Protein AF-0000000085036599 (afdb_homodimer)

pLDDT: mean 85.38, std 13.08, range [29.34, 96.5]

Solvent-accessible surface area (backbone atoms only — not comparable to full-atom values): 14336 Å² total; per-residue (Å²): 130,78,71,77,63,50,65,67,55,52,53,50,52,48,44,51,52,52,60,63,47,55,66,57,50,50,45,74,52,102,86,44,79,46,39,47,66,57,48,49,48,56,47,44,35,66,72,44,40,91,72,42,40,65,60,60,50,17,61,74,67,70,51,53,50,68,60,42,53,52,51,50,52,51,35,43,74,70,48,30,33,43,76,45,82,36,87,82,49,74,79,49,67,36,53,40,68,29,78,62,22,46,51,51,48,61,65,44,47,61,54,50,53,52,43,52,52,49,41,54,54,52,49,60,71,71,104,128,77,72,75,64,50,64,68,56,52,52,49,51,49,44,52,51,50,60,63,48,55,67,58,51,51,44,74,52,100,87,43,78,46,37,46,66,56,48,50,48,55,46,44,35,67,73,44,40,90,71,42,40,64,60,59,49,18,61,74,66,72,51,54,50,66,60,43,51,53,51,49,52,52,36,43,73,70,49,29,33,44,77,45,82,36,86,83,48,72,78,49,68,35,53,41,68,28,76,60,22,48,51,50,47,60,66,44,45,62,55,51,55,53,43,52,53,50,41,54,53,52,50,60,71,73,105

Structure (mmCIF, N/CA/C/O backbone):
data_AF-0000000085036599-model_v1
#
loop_
_entity.id
_entity.type
_entity.pdbx_description
1 polymer 'Transcriptional regulator'
#
loop_
_atom_site.group_PDB
_atom_site.id
_atom_site.type_symbol
_atom_site.label_atom_id
_atom_site.label_alt_id
_atom_site.label_comp_id
_atom_site.label_asym_id
_atom_site.label_entity_id
_atom_site.label_seq_id
_atom_site.pdbx_PDB_ins_code
_atom_site.Cartn_x
_atom_site.Cartn_y
_atom_site.Cartn_z
_atom_site.occupancy
_atom_site.B_iso_or_equiv
_atom_site.auth_seq_id
_atom_site.auth_comp_id
_atom_site.auth_asym_id
_atom_site.auth_atom_id
_atom_site.pdbx_PDB_model_num
ATOM 1 N N . MET A 1 1 ? 25.109 11.555 12.477 1 29.56 1 MET A N 1
ATOM 2 C CA . MET A 1 1 ? 24.266 12.703 12.195 1 29.56 1 MET A CA 1
ATOM 3 C C . MET A 1 1 ? 23 12.281 11.445 1 29.56 1 MET A C 1
ATOM 5 O O . MET A 1 1 ? 23.062 11.953 10.258 1 29.56 1 MET A O 1
ATOM 9 N N . THR A 1 2 ? 22.172 11.469 11.875 1 38.53 2 THR A N 1
ATOM 10 C CA . THR A 1 2 ? 20.984 10.844 11.305 1 38.53 2 THR A CA 1
ATOM 11 C C . THR A 1 2 ? 20.156 11.867 10.539 1 38.53 2 THR A C 1
ATOM 13 O O . THR A 1 2 ? 19.734 12.891 11.086 1 38.53 2 THR A O 1
ATOM 16 N N . GLN A 1 3 ? 20.516 12.156 9.359 1 39.62 3 GLN A N 1
ATOM 17 C CA . GLN A 1 3 ? 20.031 13.281 8.57 1 39.62 3 GLN A CA 1
ATOM 18 C C . GLN A 1 3 ? 18.547 13.531 8.836 1 39.62 3 GLN A C 1
ATOM 20 O O . GLN A 1 3 ? 17.719 12.609 8.734 1 39.62 3 GLN A O 1
ATOM 25 N N . THR A 1 4 ? 18.219 14.195 9.938 1 45.03 4 THR A N 1
ATOM 26 C CA . THR A 1 4 ? 16.875 14.719 10.219 1 45.03 4 THR A CA 1
ATOM 27 C C . THR A 1 4 ? 16.094 14.938 8.93 1 45.03 4 THR A C 1
ATOM 29 O O . THR A 1 4 ? 16.359 15.891 8.195 1 45.03 4 THR A O 1
ATOM 32 N N . ASN A 1 5 ? 16.047 13.875 8.18 1 57.25 5 ASN A N 1
ATOM 33 C CA . ASN A 1 5 ? 15.273 14.047 6.957 1 57.25 5 ASN A CA 1
ATOM 34 C C . ASN A 1 5 ? 14.07 14.969 7.172 1 57.25 5 ASN A C 1
ATOM 36 O O . ASN A 1 5 ? 13.414 14.898 8.211 1 57.25 5 ASN A O 1
ATOM 40 N N . ASP A 1 6 ? 14.125 16.125 6.477 1 83.12 6 ASP A N 1
ATOM 41 C CA . ASP A 1 6 ? 13.047 17.094 6.336 1 83.12 6 ASP A CA 1
ATOM 42 C C . ASP A 1 6 ? 11.695 16.391 6.188 1 83.12 6 ASP A C 1
ATOM 44 O O . ASP A 1 6 ? 11.531 15.547 5.316 1 83.12 6 ASP A O 1
ATOM 48 N N . LEU A 1 7 ? 10.984 16.453 7.379 1 88.75 7 LEU A N 1
ATOM 49 C CA . LEU A 1 7 ? 9.664 15.836 7.418 1 88.75 7 LEU A CA 1
ATOM 50 C C . LEU A 1 7 ? 8.93 16.031 6.094 1 88.75 7 LEU A C 1
ATOM 52 O O . LEU A 1 7 ? 8.328 15.102 5.566 1 88.75 7 LEU A O 1
ATOM 56 N N . ASN A 1 8 ? 9.18 17.156 5.535 1 87.88 8 ASN A N 1
ATOM 57 C CA . ASN A 1 8 ? 8.523 17.438 4.262 1 87.88 8 ASN A CA 1
ATOM 58 C C . ASN A 1 8 ? 9.055 16.547 3.146 1 87.88 8 ASN A C 1
ATOM 60 O O . ASN A 1 8 ? 8.281 16.031 2.344 1 87.88 8 ASN A O 1
ATOM 64 N N . GLN A 1 9 ? 10.312 16.375 3.188 1 88.38 9 GLN A N 1
ATOM 65 C CA . GLN A 1 9 ? 10.93 15.531 2.168 1 88.38 9 GLN A CA 1
ATOM 66 C C . GLN A 1 9 ? 10.547 14.07 2.354 1 88.38 9 GLN A C 1
ATOM 68 O O . GLN A 1 9 ? 10.289 13.359 1.377 1 88.38 9 GLN A O 1
ATOM 73 N N . SER A 1 10 ? 10.516 13.617 3.623 1 91.56 10 SER A N 1
ATOM 74 C CA . SER A 1 10 ? 10.156 12.227 3.914 1 91.56 10 SER A CA 1
ATOM 75 C C . SER A 1 10 ? 8.703 11.953 3.551 1 91.56 10 SER A C 1
ATOM 77 O O . SER A 1 10 ? 8.383 10.898 2.994 1 91.56 10 SER A O 1
ATOM 79 N N . LEU A 1 11 ? 7.875 12.875 3.787 1 91.62 11 LEU A N 1
ATOM 80 C CA . LEU A 1 11 ? 6.457 12.734 3.461 1 91.62 11 LEU A CA 1
ATOM 81 C C . LEU A 1 11 ? 6.246 12.719 1.951 1 91.62 11 LEU A C 1
ATOM 83 O O . LEU A 1 11 ? 5.445 11.93 1.442 1 91.62 11 LEU A O 1
ATOM 87 N N . GLU A 1 12 ? 7.012 13.516 1.254 1 89.06 12 GLU A N 1
ATOM 88 C CA . GLU A 1 12 ? 6.922 13.539 -0.203 1 89.06 12 GLU A CA 1
ATOM 89 C C . GLU A 1 12 ? 7.422 12.227 -0.808 1 89.06 12 GLU A C 1
ATOM 91 O O . GLU A 1 12 ? 6.809 11.688 -1.729 1 89.06 12 GLU A O 1
ATOM 96 N N . TRP A 1 13 ? 8.492 11.781 -0.317 1 92.12 13 TRP A N 1
ATOM 97 C CA . TRP A 1 13 ? 9.055 10.5 -0.749 1 92.12 13 TRP A CA 1
ATOM 98 C C . TRP A 1 13 ? 8.047 9.375 -0.556 1 92.12 13 TRP A C 1
ATOM 100 O O . TRP A 1 13 ? 7.832 8.562 -1.462 1 92.12 13 TRP A O 1
ATOM 110 N N . PHE A 1 14 ? 7.438 9.375 0.559 1 92.69 14 PHE A N 1
ATOM 111 C CA . PHE A 1 14 ? 6.465 8.336 0.854 1 92.69 14 PHE A CA 1
ATOM 112 C C . PHE A 1 14 ? 5.258 8.438 -0.072 1 92.69 14 PHE A C 1
ATOM 114 O O . PHE A 1 14 ? 4.746 7.43 -0.554 1 92.69 14 PHE A O 1
ATOM 121 N N . SER A 1 15 ? 4.836 9.625 -0.313 1 89.06 15 SER A N 1
ATOM 122 C CA . SER A 1 15 ? 3.719 9.836 -1.229 1 89.06 15 SER A CA 1
ATOM 123 C C . SER A 1 15 ? 4.043 9.32 -2.627 1 89.06 15 SER A C 1
ATOM 125 O O . SER A 1 15 ? 3.201 8.703 -3.275 1 89.06 15 SER A O 1
ATOM 127 N N . GLN A 1 16 ? 5.246 9.508 -3.096 1 91.56 16 GLN A N 1
ATOM 128 C CA . GLN A 1 16 ? 5.664 9.023 -4.406 1 91.56 16 GLN A CA 1
ATOM 129 C C . GLN A 1 16 ? 5.711 7.5 -4.438 1 91.56 16 GLN A C 1
ATOM 131 O O . GLN A 1 16 ? 5.297 6.883 -5.422 1 91.56 16 GLN A O 1
ATOM 136 N N . LEU A 1 17 ? 6.215 6.992 -3.355 1 93.31 17 LEU A N 1
ATOM 137 C CA . LEU A 1 17 ? 6.258 5.539 -3.244 1 93.31 17 LEU A CA 1
ATOM 138 C C . LEU A 1 17 ? 4.855 4.945 -3.338 1 93.31 17 LEU A C 1
ATOM 140 O O . LEU A 1 17 ? 4.637 3.979 -4.07 1 93.31 17 LEU A O 1
ATOM 144 N N . GLN A 1 18 ? 3.984 5.523 -2.65 1 89.69 18 GLN A N 1
ATOM 145 C CA . GLN A 1 18 ? 2.605 5.051 -2.693 1 89.69 18 GLN A CA 1
ATOM 146 C C . GLN A 1 18 ? 2.023 5.176 -4.098 1 89.69 18 GLN A C 1
ATOM 148 O O . GLN A 1 18 ? 1.322 4.277 -4.57 1 89.69 18 GLN A O 1
ATOM 153 N N . LYS A 1 19 ? 2.301 6.223 -4.762 1 89.62 19 LYS A N 1
ATOM 154 C CA . LYS A 1 19 ? 1.772 6.5 -6.094 1 89.62 19 LYS A CA 1
ATOM 155 C C . LYS A 1 19 ? 2.242 5.453 -7.102 1 89.62 19 LYS A C 1
ATOM 157 O O . LYS A 1 19 ? 1.453 4.973 -7.918 1 89.62 19 LYS A O 1
ATOM 162 N N . ILE A 1 20 ? 3.479 5.078 -7.012 1 91.94 20 ILE A N 1
ATOM 163 C CA . ILE A 1 20 ? 4.016 4.164 -8.016 1 91.94 20 ILE A CA 1
ATOM 164 C C . ILE A 1 20 ? 3.629 2.729 -7.664 1 91.94 20 ILE A C 1
ATOM 166 O O . ILE A 1 20 ? 3.65 1.845 -8.523 1 91.94 20 ILE A O 1
ATOM 170 N N . MET A 1 21 ? 3.295 2.482 -6.441 1 91.69 21 MET A N 1
ATOM 171 C CA . MET A 1 21 ? 2.934 1.132 -6.02 1 91.69 21 MET A CA 1
ATOM 172 C C . MET A 1 21 ? 1.472 0.835 -6.332 1 91.69 21 MET A C 1
ATOM 174 O O . MET A 1 21 ? 1.113 -0.308 -6.617 1 91.69 21 MET A O 1
ATOM 178 N N . ARG A 1 22 ? 0.659 1.783 -6.367 1 87.06 22 ARG A N 1
ATOM 179 C CA . ARG A 1 22 ? -0.789 1.623 -6.453 1 87.06 22 ARG A CA 1
ATOM 180 C C . ARG A 1 22 ? -1.183 0.874 -7.723 1 87.06 22 ARG A C 1
ATOM 182 O O . ARG A 1 22 ? -1.92 -0.113 -7.664 1 87.06 22 ARG A O 1
ATOM 189 N N . PRO A 1 23 ? -0.624 1.219 -8.844 1 86.25 23 PRO A N 1
ATOM 190 C CA . PRO A 1 23 ? -1.095 0.545 -10.062 1 86.25 23 PRO A CA 1
ATOM 191 C C . PRO A 1 23 ? -0.618 -0.902 -10.156 1 86.25 23 PRO A C 1
ATOM 193 O O . PRO A 1 23 ? -1.126 -1.671 -10.977 1 86.25 23 PRO A O 1
ATOM 196 N N . VAL A 1 24 ? 0.286 -1.284 -9.297 1 89.31 24 VAL A N 1
ATOM 197 C CA . VAL A 1 24 ? 0.89 -2.609 -9.391 1 89.31 24 VAL A CA 1
ATOM 198 C C . VAL A 1 24 ? -0.016 -3.639 -8.719 1 89.31 24 VAL A C 1
ATOM 200 O O . VAL A 1 24 ? 0.003 -4.82 -9.07 1 89.31 24 VAL A O 1
ATOM 203 N N . THR A 1 25 ? -0.861 -3.152 -7.875 1 88.06 25 THR A N 1
ATOM 204 C CA . THR A 1 25 ? -1.592 -4.066 -7.008 1 88.06 25 THR A CA 1
ATOM 205 C C . THR A 1 25 ? -2.838 -4.602 -7.707 1 88.06 25 THR A C 1
ATOM 207 O O . THR A 1 25 ? -3.424 -5.594 -7.273 1 88.06 25 THR A O 1
ATOM 210 N N . THR A 1 26 ? -3.232 -3.98 -8.781 1 86.62 26 THR A N 1
ATOM 211 C CA . THR A 1 26 ? -4.414 -4.418 -9.516 1 86.62 26 THR A CA 1
ATOM 212 C C . THR A 1 26 ? -4.098 -4.598 -10.992 1 86.62 26 THR A C 1
ATOM 214 O O . THR A 1 26 ? -3.541 -3.697 -11.625 1 86.62 26 THR A O 1
ATOM 217 N N . ILE A 1 27 ? -4.441 -5.762 -11.453 1 82.75 27 ILE A N 1
ATOM 218 C CA . ILE A 1 27 ? -4.242 -6.051 -12.867 1 82.75 27 ILE A CA 1
ATOM 219 C C . ILE A 1 27 ? -5.594 -6.145 -13.57 1 82.75 27 ILE A C 1
ATOM 221 O O . ILE A 1 27 ? -6.434 -6.977 -13.211 1 82.75 27 ILE A O 1
ATOM 225 N N . LYS A 1 28 ? -5.809 -5.211 -14.398 1 78.56 28 LYS A N 1
ATOM 226 C CA . LYS A 1 28 ? -7.055 -5.172 -15.164 1 78.56 28 LYS A CA 1
ATOM 227 C C . LYS A 1 28 ? -6.801 -5.426 -16.641 1 78.56 28 LYS A C 1
ATOM 229 O O . LYS A 1 28 ? -5.965 -4.762 -17.266 1 78.56 28 LYS A O 1
ATOM 234 N N . THR A 1 29 ? -7.352 -6.52 -17.062 1 72.19 29 THR A N 1
ATOM 235 C CA . THR A 1 29 ? -7.391 -6.777 -18.5 1 72.19 29 THR A CA 1
ATOM 236 C C . THR A 1 29 ? -8.812 -6.625 -19.031 1 72.19 29 THR A C 1
ATOM 238 O O . THR A 1 29 ? -9.742 -6.355 -18.266 1 72.19 29 THR A O 1
ATOM 241 N N . GLU A 1 30 ? -8.992 -6.473 -20.328 1 71.94 30 GLU A N 1
ATOM 242 C CA . GLU A 1 30 ? -10.289 -6.324 -20.984 1 71.94 30 GLU A CA 1
ATOM 243 C C . GLU A 1 30 ? -11.312 -7.301 -20.391 1 71.94 30 GLU A C 1
ATOM 245 O O . GLU A 1 30 ? -12.477 -6.957 -20.219 1 71.94 30 GLU A O 1
ATOM 250 N N . ASP A 1 31 ? -10.898 -8.414 -19.906 1 71.69 31 ASP A N 1
ATOM 251 C CA . ASP A 1 31 ? -11.844 -9.477 -19.578 1 71.69 31 ASP A CA 1
ATOM 252 C C . ASP A 1 31 ? -11.773 -9.82 -18.094 1 71.69 31 ASP A C 1
ATOM 254 O O . ASP A 1 31 ? -12.672 -10.469 -17.562 1 71.69 31 ASP A O 1
ATOM 258 N N . ILE A 1 32 ? -10.602 -9.445 -17.531 1 74 32 ILE A N 1
ATOM 259 C CA . ILE A 1 32 ? -10.406 -9.953 -16.172 1 74 32 ILE A CA 1
ATOM 260 C C . ILE A 1 32 ? -9.82 -8.852 -15.289 1 74 32 ILE A C 1
ATOM 262 O O . ILE A 1 32 ? -8.953 -8.094 -15.727 1 74 32 ILE A O 1
ATOM 266 N N . THR A 1 33 ? -10.414 -8.711 -14.133 1 83.5 33 THR A N 1
ATOM 267 C CA . THR A 1 33 ? -9.805 -7.914 -13.07 1 83.5 33 THR A CA 1
ATOM 268 C C . THR A 1 33 ? -9.352 -8.805 -11.922 1 83.5 33 THR A C 1
ATOM 270 O O . THR A 1 33 ? -10.156 -9.539 -11.344 1 83.5 33 THR A O 1
ATOM 273 N N . ILE A 1 34 ? -8 -8.883 -11.727 1 86.19 34 ILE A N 1
ATOM 274 C CA . ILE A 1 34 ? -7.457 -9.711 -10.656 1 86.19 34 ILE A CA 1
ATOM 275 C C . ILE A 1 34 ? -6.398 -8.93 -9.883 1 86.19 34 ILE A C 1
ATOM 277 O O . ILE A 1 34 ? -5.66 -8.125 -10.461 1 86.19 34 ILE A O 1
ATOM 281 N N . SER A 1 35 ? -6.289 -9.156 -8.664 1 89 35 SER A N 1
ATOM 282 C CA . SER A 1 35 ? -5.254 -8.516 -7.859 1 89 35 SER A CA 1
ATOM 283 C C . SER A 1 35 ? -3.938 -9.281 -7.938 1 89 35 SER A C 1
ATOM 285 O O . SER A 1 35 ? -3.914 -10.445 -8.328 1 89 35 SER A O 1
ATOM 287 N N . LEU A 1 36 ? -2.91 -8.648 -7.582 1 90.69 36 LEU A N 1
ATOM 288 C CA . LEU A 1 36 ? -1.6 -9.289 -7.574 1 90.69 36 LEU A CA 1
ATOM 289 C C . LEU A 1 36 ? -1.572 -10.461 -6.598 1 90.69 36 LEU A C 1
ATOM 291 O O . LEU A 1 36 ? -0.91 -11.469 -6.848 1 90.69 36 LEU A O 1
ATOM 295 N N . GLU A 1 37 ? -2.365 -10.328 -5.578 1 88.06 37 GLU A N 1
ATOM 296 C CA . GLU A 1 37 ? -2.463 -11.414 -4.605 1 88.06 37 GLU A CA 1
ATOM 297 C C . GLU A 1 37 ? -3.137 -12.641 -5.215 1 88.06 37 GLU A C 1
ATOM 299 O O . GLU A 1 37 ? -2.709 -13.773 -4.977 1 88.06 37 GLU A O 1
ATOM 304 N N . GLN A 1 38 ? -4.145 -12.344 -5.887 1 89.38 38 GLN A N 1
ATOM 305 C CA . GLN A 1 38 ? -4.824 -13.43 -6.574 1 89.38 38 GLN A CA 1
ATOM 306 C C . GLN A 1 38 ? -3.912 -14.078 -7.613 1 89.38 38 GLN A C 1
ATOM 308 O O . GLN A 1 38 ? -3.863 -15.305 -7.73 1 89.38 38 GLN A O 1
ATOM 313 N N . PHE A 1 39 ? -3.26 -13.281 -8.328 1 93.06 39 PHE A N 1
ATOM 314 C CA . PHE A 1 39 ? -2.301 -13.805 -9.297 1 93.06 39 PHE A CA 1
ATOM 315 C C . PHE A 1 39 ? -1.238 -14.648 -8.602 1 93.06 39 PHE A C 1
ATOM 317 O O . PHE A 1 39 ? -0.893 -15.734 -9.078 1 93.06 39 PHE A O 1
ATOM 324 N N . ASN A 1 40 ? -0.705 -14.141 -7.578 1 93.38 40 ASN A N 1
ATOM 325 C CA . ASN A 1 40 ? 0.317 -14.875 -6.836 1 93.38 40 ASN A CA 1
ATOM 326 C C . ASN A 1 40 ? -0.18 -16.25 -6.402 1 93.38 40 ASN A C 1
ATOM 328 O O . ASN A 1 40 ? 0.579 -17.219 -6.414 1 93.38 40 ASN A O 1
ATOM 332 N N . LEU A 1 41 ? -1.362 -16.25 -6.047 1 92.81 41 LEU A N 1
ATOM 333 C CA . LEU A 1 41 ? -1.947 -17.531 -5.652 1 92.81 41 LEU A CA 1
ATOM 334 C C . LEU A 1 41 ? -2.018 -18.484 -6.84 1 92.81 41 LEU A C 1
ATOM 336 O O . LEU A 1 41 ? -1.646 -19.656 -6.727 1 92.81 41 LEU A O 1
ATOM 340 N N . LEU A 1 42 ? -2.494 -18.031 -7.961 1 94 42 LEU A N 1
ATOM 341 C CA . LEU A 1 42 ? -2.512 -18.844 -9.172 1 94 42 LEU A CA 1
ATOM 342 C C . LEU A 1 42 ? -1.108 -19.328 -9.523 1 94 42 LEU A C 1
ATOM 344 O O . LEU A 1 42 ? -0.923 -20.484 -9.898 1 94 42 LEU A O 1
ATOM 348 N N . HIS A 1 43 ? -0.235 -18.469 -9.367 1 94.31 43 HIS A N 1
ATOM 349 C CA . HIS A 1 43 ? 1.159 -18.781 -9.656 1 94.31 43 HIS A CA 1
ATOM 350 C C . HIS A 1 43 ? 1.685 -19.859 -8.711 1 94.31 43 HIS A C 1
ATOM 352 O O . HIS A 1 43 ? 2.342 -20.812 -9.148 1 94.31 43 HIS A O 1
ATOM 358 N N . ALA A 1 44 ? 1.425 -19.672 -7.48 1 92.75 44 ALA A N 1
ATOM 359 C CA . ALA A 1 44 ? 1.889 -20.625 -6.477 1 92.75 44 ALA A CA 1
ATOM 360 C C . ALA A 1 44 ? 1.313 -22.016 -6.73 1 92.75 44 ALA A C 1
ATOM 362 O O . ALA A 1 44 ? 2.023 -23.016 -6.621 1 92.75 44 ALA A O 1
ATOM 363 N N . ILE A 1 45 ? 0.052 -22.031 -7.066 1 92.19 45 ILE A N 1
ATOM 364 C CA . ILE A 1 45 ? -0.602 -23.297 -7.359 1 92.19 45 ILE A CA 1
ATOM 365 C C . ILE A 1 45 ? 0.065 -23.953 -8.57 1 92.19 45 ILE A C 1
ATOM 367 O O . ILE A 1 45 ? 0.313 -25.172 -8.57 1 92.19 45 ILE A O 1
ATOM 371 N N . THR A 1 46 ? 0.38 -23.188 -9.547 1 89.44 46 THR A N 1
ATOM 372 C CA . THR A 1 46 ? 0.988 -23.672 -10.781 1 89.44 46 THR A CA 1
ATOM 373 C C . THR A 1 46 ? 2.424 -24.125 -10.539 1 89.44 46 THR A C 1
ATOM 375 O O . THR A 1 46 ? 2.836 -25.172 -11.023 1 89.44 46 THR A O 1
ATOM 378 N N . ASP A 1 47 ? 3.121 -23.375 -9.773 1 85.69 47 ASP A N 1
ATOM 379 C CA . ASP A 1 47 ? 4.551 -23.578 -9.586 1 85.69 47 ASP A CA 1
ATOM 380 C C . ASP A 1 47 ? 4.816 -24.719 -8.594 1 85.69 47 ASP A C 1
ATOM 382 O O . ASP A 1 47 ? 5.727 -25.516 -8.797 1 85.69 47 ASP A O 1
ATOM 386 N N . GLN A 1 48 ? 4.102 -24.781 -7.527 1 80.19 48 GLN A N 1
ATOM 387 C CA . GLN A 1 48 ? 4.391 -25.734 -6.453 1 80.19 48 GLN A CA 1
ATOM 388 C C . GLN A 1 48 ? 3.648 -27.047 -6.668 1 80.19 48 GLN A C 1
ATOM 390 O O . GLN A 1 48 ? 4.016 -28.062 -6.086 1 80.19 48 GLN A O 1
ATOM 395 N N . LYS A 1 49 ? 2.617 -27.031 -7.543 1 76.88 49 LYS A N 1
ATOM 396 C CA . LYS A 1 49 ? 1.854 -28.219 -7.918 1 76.88 49 LYS A CA 1
ATOM 397 C C . LYS A 1 49 ? 1.46 -29.031 -6.688 1 76.88 49 LYS A C 1
ATOM 399 O O . LYS A 1 49 ? 0.822 -28.5 -5.77 1 76.88 49 LYS A O 1
ATOM 404 N N . ASP A 1 50 ? 2.018 -30.188 -6.477 1 75 50 ASP A N 1
ATOM 405 C CA . ASP A 1 50 ? 1.594 -31.125 -5.434 1 75 50 ASP A CA 1
ATOM 406 C C . ASP A 1 50 ? 2.104 -30.688 -4.062 1 75 50 ASP A C 1
ATOM 408 O O . ASP A 1 50 ? 1.61 -31.141 -3.033 1 75 50 ASP A O 1
ATOM 412 N N . ASP A 1 51 ? 2.93 -29.734 -4.023 1 82.75 51 ASP A N 1
ATOM 413 C CA . ASP A 1 51 ? 3.527 -29.297 -2.76 1 82.75 51 ASP A CA 1
ATOM 414 C C . ASP A 1 51 ? 2.824 -28.062 -2.211 1 82.75 51 ASP A C 1
ATOM 416 O O . ASP A 1 51 ? 3.096 -27.641 -1.085 1 82.75 51 ASP A O 1
ATOM 420 N N . PHE A 1 52 ? 1.815 -27.656 -3.008 1 88.19 52 PHE A N 1
ATOM 421 C CA . PHE A 1 52 ? 1.132 -26.438 -2.566 1 88.19 52 PHE A CA 1
ATOM 422 C C . PHE A 1 52 ? 0.143 -26.75 -1.45 1 88.19 52 PHE A C 1
ATOM 424 O O . PHE A 1 52 ? -0.682 -27.656 -1.58 1 88.19 52 PHE A O 1
ATOM 431 N N . THR A 1 53 ? 0.242 -25.969 -0.336 1 87.56 53 THR A N 1
ATOM 432 C CA . THR A 1 53 ? -0.805 -25.922 0.679 1 87.56 53 THR A CA 1
ATOM 433 C C . THR A 1 53 ? -1.108 -24.469 1.068 1 87.56 53 THR A C 1
ATOM 435 O O . THR A 1 53 ? -0.206 -23.625 1.111 1 87.56 53 THR A O 1
ATOM 438 N N . PRO A 1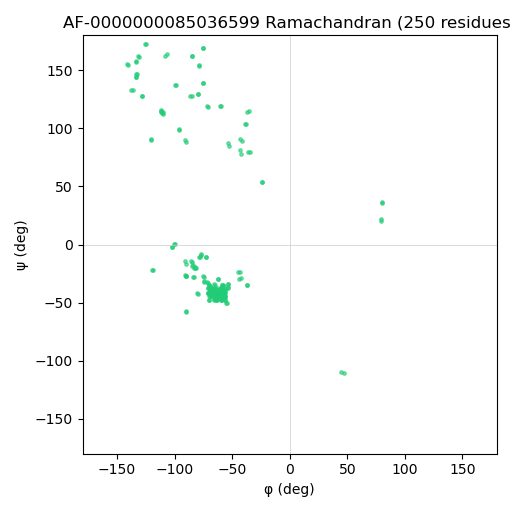 54 ? -2.387 -24.266 1.33 1 89.62 54 PRO A N 1
ATOM 439 C CA . PRO A 1 54 ? -2.744 -22.906 1.76 1 89.62 54 PRO A CA 1
ATOM 440 C C . PRO A 1 54 ? -1.915 -22.438 2.949 1 89.62 54 PRO A C 1
ATOM 442 O O . PRO A 1 54 ? -1.509 -21.266 2.992 1 89.62 54 PRO A O 1
ATOM 445 N N . THR A 1 55 ? -1.586 -23.328 3.795 1 89.5 55 THR A N 1
ATOM 446 C CA . THR A 1 55 ? -0.833 -22.984 4.996 1 89.5 55 THR A CA 1
ATOM 447 C C . THR A 1 55 ? 0.599 -22.594 4.641 1 89.5 55 THR A C 1
ATOM 449 O O . THR A 1 55 ? 1.104 -21.562 5.113 1 89.5 55 THR A O 1
ATOM 452 N N . LYS A 1 56 ? 1.251 -23.328 3.857 1 88.44 56 LYS A N 1
ATOM 453 C CA . LYS A 1 56 ? 2.615 -23.047 3.43 1 88.44 56 LYS A CA 1
ATOM 454 C C . LYS A 1 56 ? 2.684 -21.734 2.66 1 88.44 56 LYS A C 1
ATOM 456 O O . LYS A 1 56 ? 3.576 -20.906 2.893 1 88.44 56 LYS A O 1
ATOM 461 N N . PHE A 1 57 ? 1.703 -21.547 1.869 1 89.25 57 PHE A N 1
ATOM 462 C CA . PHE A 1 57 ? 1.676 -20.328 1.056 1 89.25 57 PHE A CA 1
ATOM 463 C C . PHE A 1 57 ? 1.446 -19.094 1.925 1 89.25 57 PHE A C 1
ATOM 465 O O . PHE A 1 57 ? 2.129 -18.078 1.767 1 89.25 57 PHE A O 1
ATOM 472 N N . ALA A 1 58 ? 0.54 -19.172 2.828 1 89.69 58 ALA A N 1
ATOM 473 C CA . ALA A 1 58 ? 0.27 -18.062 3.752 1 89.69 58 ALA A CA 1
ATOM 474 C C . ALA A 1 58 ? 1.53 -17.672 4.516 1 89.69 58 ALA A C 1
ATOM 476 O O . ALA A 1 58 ? 1.827 -16.484 4.66 1 89.69 58 ALA A O 1
ATOM 477 N N . GLY A 1 59 ? 2.256 -18.641 4.984 1 86.62 59 GLY A N 1
ATOM 478 C CA . GLY A 1 59 ? 3.51 -18.406 5.68 1 86.62 59 GLY A CA 1
ATOM 479 C C . GLY A 1 59 ? 4.551 -17.719 4.809 1 86.62 59 GLY A C 1
ATOM 480 O O . GLY A 1 59 ? 5.262 -16.828 5.27 1 86.62 59 GLY A O 1
ATOM 481 N N . GLN A 1 60 ? 4.598 -18.109 3.564 1 82.81 60 GLN A N 1
ATOM 482 C CA . GLN A 1 60 ? 5.57 -17.562 2.619 1 82.81 60 GLN A CA 1
ATOM 483 C C . GLN A 1 60 ? 5.324 -16.078 2.371 1 82.81 60 GLN A C 1
ATOM 485 O O . GLN A 1 60 ? 6.27 -15.305 2.23 1 82.81 60 GLN A O 1
ATOM 490 N N . ILE A 1 61 ? 4.035 -15.68 2.318 1 83.31 61 ILE A N 1
ATOM 491 C CA . ILE A 1 61 ? 3.766 -14.289 1.96 1 83.31 61 ILE A CA 1
ATOM 492 C C . ILE A 1 61 ? 3.418 -13.492 3.213 1 83.31 61 ILE A C 1
ATOM 494 O O . ILE A 1 61 ? 3.107 -12.297 3.131 1 83.31 61 ILE A O 1
ATOM 498 N N . GLY A 1 62 ? 3.365 -14.109 4.383 1 83.06 62 GLY A N 1
ATOM 499 C CA . GLY A 1 62 ? 3.234 -13.414 5.652 1 83.06 62 GLY A CA 1
ATOM 500 C C . GLY A 1 62 ? 1.808 -13 5.961 1 83.06 62 GLY A C 1
ATOM 501 O O . GLY A 1 62 ? 1.567 -11.883 6.43 1 83.06 62 GLY A O 1
ATOM 502 N N . VAL A 1 63 ? 0.795 -13.789 5.602 1 85.38 63 VAL A N 1
ATOM 503 C CA . VAL A 1 63 ? -0.601 -13.508 5.918 1 85.38 63 VAL A CA 1
ATOM 504 C C . VAL A 1 63 ? -1.217 -14.703 6.648 1 85.38 63 VAL A C 1
ATOM 506 O O . VAL A 1 63 ? -0.564 -15.734 6.832 1 85.38 63 VAL A O 1
ATOM 509 N N . SER A 1 64 ? -2.369 -14.5 7.09 1 90.19 64 SER A N 1
ATOM 510 C CA . SER A 1 64 ? -3.049 -15.555 7.836 1 90.19 64 SER A CA 1
ATOM 511 C C . SER A 1 64 ? -3.635 -16.609 6.898 1 90.19 64 SER A C 1
ATOM 513 O O . SER A 1 64 ? -3.959 -16.297 5.746 1 90.19 64 SER A O 1
ATOM 515 N N . LYS A 1 65 ? -3.797 -17.797 7.398 1 91.25 65 LYS A N 1
ATOM 516 C CA . LYS A 1 65 ? -4.422 -18.891 6.652 1 91.25 65 LYS A CA 1
ATOM 517 C C . LYS A 1 65 ? -5.848 -18.516 6.242 1 91.25 65 LYS A C 1
ATOM 519 O O . LYS A 1 65 ? -6.301 -18.875 5.152 1 91.25 65 LYS A O 1
ATOM 524 N N . SER A 1 66 ? -6.5 -17.828 7.117 1 93.56 66 SER A N 1
ATOM 525 C CA . SER A 1 66 ? -7.879 -17.422 6.852 1 93.56 66 SER A CA 1
ATOM 526 C C . SER A 1 66 ? -7.977 -16.547 5.617 1 93.56 66 SER A C 1
ATOM 528 O O . SER A 1 66 ? -8.898 -16.688 4.809 1 93.56 66 SER A O 1
ATOM 530 N N . MET A 1 67 ? -7.031 -15.656 5.449 1 90.06 67 MET A N 1
ATOM 531 C CA . MET A 1 67 ? -7.012 -14.766 4.297 1 90.06 67 MET A CA 1
ATOM 532 C C . MET A 1 67 ? -6.84 -15.555 3 1 90.06 67 MET A C 1
ATOM 534 O O . MET A 1 67 ? -7.52 -15.281 2.008 1 90.06 67 MET A O 1
ATOM 538 N N . ILE A 1 68 ? -5.988 -16.531 3.082 1 92.31 68 ILE A N 1
ATOM 539 C CA . ILE A 1 68 ? -5.715 -17.328 1.895 1 92.31 68 ILE A CA 1
ATOM 540 C C . ILE A 1 68 ? -6.922 -18.203 1.576 1 92.31 68 ILE A C 1
ATOM 542 O O . ILE A 1 68 ? -7.293 -18.359 0.411 1 92.31 68 ILE A O 1
ATOM 546 N N . SER A 1 69 ? -7.488 -18.766 2.621 1 92.56 69 SER A N 1
ATOM 547 C CA . SER A 1 69 ? -8.68 -19.578 2.42 1 92.56 69 SER A CA 1
ATOM 548 C C . SER A 1 69 ? -9.789 -18.797 1.732 1 92.56 69 SER A C 1
ATOM 550 O O . SER A 1 69 ? -10.453 -19.312 0.834 1 92.56 69 SER A O 1
ATOM 552 N N . GLY A 1 70 ? -9.93 -17.562 2.174 1 93.12 70 GLY A N 1
ATOM 553 C CA . GLY A 1 70 ? -10.898 -16.703 1.525 1 93.12 70 GLY A CA 1
ATOM 554 C C . GLY A 1 70 ? -10.586 -16.438 0.064 1 93.12 70 GLY A C 1
ATOM 555 O O . GLY A 1 70 ? -11.484 -16.438 -0.779 1 93.12 70 GLY A O 1
ATOM 556 N N . GLN A 1 71 ? -9.391 -16.25 -0.227 1 91.62 71 GLN A N 1
ATOM 557 C CA . GLN A 1 71 ? -8.969 -16.016 -1.603 1 91.62 71 GLN A CA 1
ATOM 558 C C . GLN A 1 71 ? -9.172 -17.266 -2.465 1 91.62 71 GLN A C 1
ATOM 560 O O . GLN A 1 71 ? -9.602 -17.156 -3.617 1 91.62 71 GLN A O 1
ATOM 565 N N . ILE A 1 72 ? -8.875 -18.359 -1.896 1 93.12 72 ILE A N 1
ATOM 566 C CA . ILE A 1 72 ? -9.062 -19.625 -2.596 1 93.12 72 ILE A CA 1
ATOM 567 C C . ILE A 1 72 ? -10.547 -19.828 -2.902 1 93.12 72 ILE A C 1
ATOM 569 O O . ILE A 1 72 ? -10.914 -20.188 -4.023 1 93.12 72 ILE A O 1
ATOM 573 N N . SER A 1 73 ? -11.359 -19.578 -1.945 1 93.94 73 SER A N 1
ATOM 574 C CA . SER A 1 73 ? -12.797 -19.719 -2.131 1 93.94 73 SER A CA 1
ATOM 575 C C . SER A 1 73 ? -13.289 -18.828 -3.271 1 93.94 73 SER A C 1
ATOM 577 O O . SER A 1 73 ? -14.125 -19.25 -4.074 1 93.94 73 SER A O 1
ATOM 579 N N . ARG A 1 74 ? -12.789 -17.672 -3.387 1 93.12 74 ARG A N 1
ATOM 580 C CA . ARG A 1 74 ? -13.18 -16.75 -4.441 1 93.12 74 ARG A CA 1
ATOM 581 C C . ARG A 1 74 ? -12.742 -17.25 -5.812 1 93.12 74 ARG A C 1
ATOM 583 O O . ARG A 1 74 ? -13.492 -17.141 -6.785 1 93.12 74 ARG A O 1
ATOM 590 N N . LEU A 1 75 ? -11.586 -17.812 -5.855 1 93.88 75 LEU A N 1
ATOM 591 C CA . LEU A 1 75 ? -11.062 -18.312 -7.117 1 93.88 75 LEU A CA 1
ATOM 592 C C . LEU A 1 75 ? -11.812 -19.578 -7.551 1 93.88 75 LEU A C 1
ATOM 594 O O . LEU A 1 75 ? -12.016 -19.797 -8.75 1 93.88 75 LEU A O 1
ATOM 598 N N . LEU A 1 76 ? -12.258 -20.359 -6.578 1 93.94 76 LEU A N 1
ATOM 599 C CA . LEU A 1 76 ? -13.078 -21.531 -6.863 1 93.94 76 LEU A CA 1
ATOM 600 C C . LEU A 1 76 ? -14.43 -21.125 -7.438 1 93.94 76 LEU A C 1
ATOM 602 O O . LEU A 1 76 ? -14.875 -21.672 -8.453 1 93.94 76 LEU A O 1
ATOM 606 N N . ARG A 1 77 ? -14.977 -20.156 -6.828 1 93.75 77 ARG A N 1
ATOM 607 C CA . AR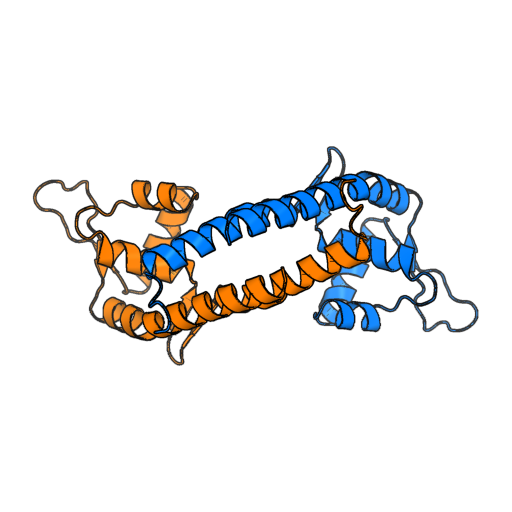G A 1 77 ? -16.281 -19.656 -7.27 1 93.75 77 ARG A CA 1
ATOM 608 C C . ARG A 1 77 ? -16.188 -19.047 -8.664 1 93.75 77 ARG A C 1
ATOM 610 O O . ARG A 1 77 ? -17.109 -19.172 -9.461 1 93.75 77 ARG A O 1
ATOM 617 N N . ALA A 1 78 ? -15.047 -18.422 -8.93 1 92 78 ALA A N 1
ATOM 618 C CA . ALA A 1 78 ? -14.836 -17.781 -10.219 1 92 78 ALA A CA 1
ATOM 619 C C . ALA A 1 78 ? -14.5 -18.797 -11.297 1 92 78 ALA A C 1
ATOM 621 O O . ALA A 1 78 ? -14.414 -18.469 -12.484 1 92 78 ALA A O 1
ATOM 622 N N . GLY A 1 79 ? -14.219 -20.094 -10.914 1 93.56 79 GLY A N 1
ATOM 623 C CA . GLY A 1 79 ? -13.938 -21.172 -11.852 1 93.56 79 GLY A CA 1
ATOM 624 C C . GLY A 1 79 ? -12.516 -21.141 -12.383 1 93.56 79 GLY A C 1
ATOM 625 O O . GLY A 1 79 ? -12.234 -21.688 -13.445 1 93.56 79 GLY A O 1
ATOM 626 N N . LEU A 1 80 ? -11.633 -20.484 -11.688 1 94.56 80 LEU A N 1
ATOM 627 C CA . LEU A 1 80 ? -10.25 -20.359 -12.141 1 94.56 80 LEU A CA 1
ATOM 628 C C . LEU A 1 80 ? -9.398 -21.516 -11.609 1 94.56 80 LEU A C 1
ATOM 630 O O . LEU A 1 80 ? -8.344 -21.828 -12.172 1 94.56 80 LEU A O 1
ATOM 634 N N . ILE A 1 81 ? -9.844 -22.047 -10.469 1 95.06 81 ILE A N 1
ATOM 635 C CA . ILE A 1 81 ? -9.172 -23.203 -9.914 1 95.06 81 ILE A CA 1
ATOM 636 C C . ILE A 1 81 ? -10.203 -24.266 -9.547 1 95.06 81 ILE A C 1
ATOM 638 O O . ILE A 1 81 ? -11.398 -23.984 -9.484 1 95.06 81 ILE A O 1
ATOM 642 N N . GLU A 1 82 ? -9.727 -25.5 -9.375 1 94 82 GLU A N 1
ATOM 643 C CA . GLU A 1 82 ? -10.555 -26.625 -8.938 1 94 82 GLU A CA 1
ATOM 644 C C . GLU A 1 82 ? -9.797 -27.531 -7.969 1 94 82 GLU A C 1
ATOM 646 O O . GLU A 1 82 ? -8.562 -27.5 -7.926 1 94 82 GLU A O 1
ATOM 651 N N . SER A 1 83 ? -10.555 -28.219 -7.16 1 88.69 83 SER A N 1
ATOM 652 C CA . SER A 1 83 ? -9.969 -29.172 -6.23 1 88.69 83 SER A CA 1
ATOM 653 C C . SER A 1 83 ? -9.781 -30.531 -6.891 1 88.69 83 SER A C 1
ATOM 655 O O . SER A 1 83 ? -10.641 -31 -7.637 1 88.69 83 SER A O 1
ATOM 657 N N . ILE A 1 84 ? -8.492 -31.016 -6.75 1 80.38 84 ILE A N 1
ATOM 658 C CA . ILE A 1 84 ? -8.219 -32.344 -7.289 1 80.38 84 ILE A CA 1
ATOM 659 C C . ILE A 1 84 ? -8.328 -33.375 -6.18 1 80.38 84 ILE A C 1
ATOM 661 O O . ILE A 1 84 ? -7.848 -33.188 -5.066 1 80.38 84 ILE A O 1
ATOM 665 N N . ALA A 1 85 ? -9.414 -34.094 -6.043 1 68.31 85 ALA A N 1
ATOM 666 C CA . ALA A 1 85 ? -9.633 -35.156 -5.062 1 68.31 85 ALA A CA 1
ATOM 667 C C . ALA A 1 85 ? -8.406 -36.062 -4.941 1 68.31 85 ALA A C 1
ATOM 669 O O . ALA A 1 85 ? -7.809 -36.438 -5.949 1 68.31 85 ALA A O 1
ATOM 670 N N . SER A 1 86 ? -7.539 -35.719 -4.047 1 61.78 86 SER A N 1
ATOM 671 C CA . SER A 1 86 ? -6.434 -36.656 -3.92 1 61.78 86 SER A CA 1
ATOM 672 C C . SER A 1 86 ? -6.934 -38.062 -3.518 1 61.78 86 SER A C 1
ATOM 674 O O . SER A 1 86 ? -7.816 -38.156 -2.666 1 61.78 86 SER A O 1
ATOM 676 N N . THR A 1 87 ? -6.707 -39 -4.285 1 56.88 87 THR A N 1
ATOM 677 C CA . THR A 1 87 ? -7.016 -40.406 -3.957 1 56.88 87 THR A CA 1
ATOM 678 C C . THR A 1 87 ? -6.289 -40.812 -2.684 1 56.88 87 THR A C 1
ATOM 680 O O . THR A 1 87 ? -6.746 -41.719 -1.974 1 56.88 87 THR A O 1
ATOM 683 N N . ILE A 1 88 ? -5.184 -40.344 -2.473 1 55.88 88 ILE A N 1
ATOM 684 C CA . ILE A 1 88 ? -4.359 -40.906 -1.419 1 55.88 88 ILE A CA 1
ATOM 685 C C . ILE A 1 88 ? -4.633 -40.188 -0.096 1 55.88 88 ILE A C 1
ATOM 687 O O . ILE A 1 88 ? -4.793 -40.844 0.942 1 55.88 88 ILE A O 1
ATOM 691 N N . ASP A 1 89 ? -4.434 -38.844 -0.077 1 56.88 89 ASP A N 1
ATOM 692 C CA . ASP A 1 89 ? -4.711 -38.125 1.149 1 56.88 89 ASP A CA 1
ATOM 693 C C . ASP A 1 89 ? -5.789 -37.062 0.922 1 56.88 89 ASP A C 1
ATOM 695 O O . ASP A 1 89 ? -5.527 -36 0.319 1 56.88 89 ASP A O 1
ATOM 699 N N . ARG A 1 90 ? -7.035 -37.594 1.177 1 55.06 90 ARG A N 1
ATOM 700 C CA . ARG A 1 90 ? -8.266 -36.844 0.994 1 55.06 90 ARG A CA 1
ATOM 701 C C . ARG A 1 90 ? -8.125 -35.438 1.567 1 55.06 90 ARG A C 1
ATOM 703 O O . ARG A 1 90 ? -8.93 -34.531 1.266 1 55.06 90 ARG A O 1
ATOM 710 N N . ARG A 1 91 ? -7.16 -35.406 2.506 1 53.22 91 ARG A N 1
ATOM 711 C CA . ARG A 1 91 ? -7.086 -34.188 3.289 1 53.22 91 ARG A CA 1
ATOM 712 C C . ARG A 1 91 ? -6.262 -33.125 2.568 1 53.22 91 ARG A C 1
ATOM 714 O O . ARG A 1 91 ? -6.242 -31.953 2.977 1 53.22 91 ARG A O 1
ATOM 721 N N . GLN A 1 92 ? -5.508 -33.5 1.664 1 56.94 92 GLN A N 1
ATOM 722 C CA . GLN A 1 92 ? -4.699 -32.5 1.018 1 56.94 92 GLN A CA 1
ATOM 723 C C . GLN A 1 92 ? -5.426 -31.891 -0.186 1 56.94 92 GLN A C 1
ATOM 725 O O . GLN A 1 92 ? -5.777 -32.625 -1.122 1 56.94 92 GLN A O 1
ATOM 730 N N . HIS A 1 93 ? -6.164 -30.906 0.058 1 60.81 93 HIS A N 1
ATOM 731 C CA . HIS A 1 93 ? -6.809 -30.219 -1.057 1 60.81 93 HIS A CA 1
ATOM 732 C C . HIS A 1 93 ? -5.785 -29.797 -2.109 1 60.81 93 HIS A C 1
ATOM 734 O O . HIS A 1 93 ? -5.051 -28.828 -1.913 1 60.81 93 HIS A O 1
ATOM 740 N N . ASN A 1 94 ? -5.547 -30.75 -3 1 81.38 94 ASN A N 1
ATOM 741 C CA . ASN A 1 94 ? -4.727 -30.375 -4.145 1 81.38 94 ASN A CA 1
ATOM 742 C C . ASN A 1 94 ? -5.488 -29.469 -5.105 1 81.38 94 ASN A C 1
ATOM 744 O O . ASN A 1 94 ? -6.652 -29.734 -5.422 1 81.38 94 ASN A O 1
ATOM 748 N N . LEU A 1 95 ? -5 -28.281 -5.312 1 91.19 95 LEU A N 1
ATOM 749 C CA . LEU A 1 95 ? -5.602 -27.281 -6.203 1 91.19 95 LEU A CA 1
ATOM 750 C C . LEU A 1 95 ? -4.887 -27.266 -7.551 1 91.19 95 LEU A C 1
ATOM 752 O O . LEU A 1 95 ? -3.67 -27.453 -7.617 1 91.19 95 LEU A O 1
ATOM 756 N N . LYS A 1 96 ? -5.715 -27.188 -8.578 1 92.75 96 LYS A N 1
ATOM 757 C CA . LYS A 1 96 ? -5.145 -26.969 -9.906 1 92.75 96 LYS A CA 1
ATOM 758 C C . LYS A 1 96 ? -5.902 -25.875 -10.656 1 92.75 96 LYS A C 1
ATOM 760 O O . LYS A 1 96 ? -7.062 -25.609 -10.352 1 92.75 96 LYS A O 1
ATOM 765 N N . LEU A 1 97 ? -5.211 -25.297 -11.625 1 95.06 97 LEU A N 1
ATOM 766 C CA . LEU A 1 97 ? -5.891 -24.328 -12.477 1 95.06 97 LEU A CA 1
ATOM 767 C C . LEU A 1 97 ? -6.816 -25.031 -13.469 1 95.06 97 LEU A C 1
ATOM 769 O O . LEU A 1 97 ? -6.461 -26.062 -14.031 1 95.06 97 LEU A O 1
ATOM 773 N N . THR A 1 98 ? -7.98 -24.438 -13.648 1 95.44 98 THR A N 1
ATOM 774 C CA . THR A 1 98 ? -8.82 -24.844 -14.766 1 95.44 98 THR A CA 1
ATOM 775 C C . THR A 1 98 ? -8.273 -24.297 -16.078 1 95.44 98 THR A C 1
ATOM 777 O O . THR A 1 98 ? -7.352 -23.484 -16.078 1 95.44 98 THR A O 1
ATOM 780 N N . PRO A 1 99 ? -8.836 -24.797 -17.203 1 95.69 99 PRO A N 1
ATOM 781 C CA . PRO A 1 99 ? -8.438 -24.188 -18.484 1 95.69 99 PRO A CA 1
ATOM 782 C C . PRO A 1 99 ? -8.617 -22.672 -18.5 1 95.69 99 PRO A C 1
ATOM 784 O O . PRO A 1 99 ? -7.766 -21.953 -19.031 1 95.69 99 PRO A O 1
ATOM 787 N N . ASP A 1 100 ? -9.688 -22.188 -17.859 1 92.94 100 ASP A N 1
ATOM 788 C CA . ASP A 1 100 ? -9.906 -20.75 -17.75 1 92.94 100 ASP A CA 1
ATOM 789 C C . ASP A 1 100 ? -8.859 -20.109 -16.844 1 92.94 100 ASP A C 1
ATOM 791 O O . ASP A 1 100 ? -8.391 -19 -17.125 1 92.94 100 ASP A O 1
ATOM 795 N N . GLY A 1 101 ? -8.523 -20.781 -15.797 1 93.81 101 GLY A N 1
ATOM 796 C CA . GLY A 1 101 ? -7.484 -20.297 -14.898 1 93.81 101 GLY A CA 1
ATOM 797 C C . GLY A 1 101 ? -6.133 -20.172 -15.578 1 93.81 101 GLY A C 1
ATOM 798 O O . GLY A 1 101 ? -5.418 -19.188 -15.359 1 93.81 101 GLY A O 1
ATOM 799 N N . VAL A 1 102 ? -5.844 -21.172 -16.406 1 93.12 102 VAL A N 1
ATOM 800 C CA . VAL A 1 102 ? -4.582 -21.156 -17.141 1 93.12 102 VAL A CA 1
ATOM 801 C C . VAL A 1 102 ? -4.57 -19.984 -18.125 1 93.12 102 VAL A C 1
ATOM 803 O O . VAL A 1 102 ? -3.557 -19.297 -18.281 1 93.12 102 VAL A O 1
ATOM 806 N N . LYS A 1 103 ? -5.664 -19.797 -18.75 1 91.19 103 LYS A N 1
ATOM 807 C CA . LYS A 1 103 ? -5.789 -18.688 -19.688 1 91.19 103 LYS A CA 1
ATOM 808 C C . LYS A 1 103 ? -5.559 -17.344 -18.984 1 91.19 103 LYS A C 1
ATOM 810 O O . LYS A 1 103 ? -4.773 -16.531 -19.469 1 91.19 103 LYS A O 1
ATOM 815 N N . VAL A 1 104 ? -6.195 -17.172 -17.875 1 90.31 104 VAL A N 1
ATOM 816 C CA . VAL A 1 104 ? -6.059 -15.938 -17.109 1 90.31 104 VAL A CA 1
ATOM 817 C C . VAL A 1 104 ? -4.617 -15.789 -16.641 1 90.31 104 VAL A C 1
ATOM 819 O O . VAL A 1 104 ? -4.012 -14.727 -16.797 1 90.31 104 VAL A O 1
ATOM 822 N N . TYR A 1 105 ? -4.098 -16.828 -16.094 1 92.19 105 TYR A N 1
ATOM 823 C CA . TYR A 1 105 ? -2.734 -16.828 -15.562 1 92.19 105 TYR A CA 1
ATOM 824 C C . TYR A 1 105 ? -1.736 -16.422 -16.641 1 92.19 105 TYR A C 1
ATOM 826 O O . TYR A 1 105 ? -0.891 -15.555 -16.438 1 92.19 105 TYR A O 1
ATOM 834 N N . THR A 1 106 ? -1.842 -17 -17.797 1 89.62 106 THR A N 1
ATOM 835 C CA . THR A 1 106 ? -0.9 -16.781 -18.891 1 89.62 106 THR A CA 1
ATOM 836 C C . THR A 1 106 ? -1.026 -15.367 -19.438 1 89.62 106 THR A C 1
ATOM 838 O O . THR A 1 106 ? -0.023 -14.727 -19.75 1 89.62 106 THR A O 1
ATOM 841 N N . GLN A 1 107 ? -2.23 -14.844 -19.484 1 86.94 107 GLN A N 1
ATOM 842 C CA . GLN A 1 107 ? -2.479 -13.5 -20 1 86.94 107 GLN A CA 1
ATOM 843 C C . GLN A 1 107 ? -1.934 -12.438 -19.047 1 86.94 107 GLN A C 1
ATOM 845 O O . GLN A 1 107 ? -1.415 -11.414 -19.484 1 86.94 107 GLN A O 1
ATOM 850 N N . VAL A 1 108 ? -2.014 -12.742 -17.797 1 89.81 108 VAL A N 1
ATOM 851 C CA . VAL A 1 108 ? -1.7 -11.734 -16.781 1 89.81 108 VAL A CA 1
ATOM 852 C C . VAL A 1 108 ? -0.215 -11.805 -16.438 1 89.81 108 VAL A C 1
ATOM 854 O O . VAL A 1 108 ? 0.387 -10.789 -16.062 1 89.81 108 VAL A O 1
ATOM 857 N N . ARG A 1 109 ? 0.347 -12.961 -16.609 1 90.06 109 ARG A N 1
ATOM 858 C CA . ARG A 1 109 ? 1.718 -13.211 -16.172 1 90.06 109 ARG A CA 1
ATOM 859 C C . ARG A 1 109 ? 2.678 -12.195 -16.781 1 90.06 109 ARG A C 1
ATOM 861 O O . ARG A 1 109 ? 3.494 -11.602 -16.062 1 90.06 109 ARG A O 1
ATOM 868 N N . GLY A 1 110 ? 2.598 -12.023 -18.062 1 86.44 110 GLY A N 1
ATOM 869 C CA . GLY A 1 110 ? 3.471 -11.055 -18.703 1 86.44 110 GLY A CA 1
ATOM 870 C C . GLY A 1 110 ? 3.299 -9.648 -18.172 1 86.44 110 GLY A C 1
ATOM 871 O O . GLY A 1 110 ? 4.281 -8.93 -17.969 1 86.44 110 GLY A O 1
ATOM 872 N N . GLN A 1 111 ? 2.1 -9.234 -17.891 1 88.44 111 GLN A N 1
ATOM 873 C CA . GLN A 1 111 ? 1.817 -7.91 -17.359 1 88.44 111 GLN A CA 1
ATOM 874 C C . GLN A 1 111 ? 2.406 -7.746 -15.961 1 88.44 111 GLN A C 1
ATOM 876 O O . GLN A 1 111 ? 2.934 -6.68 -15.625 1 88.44 111 GLN A O 1
ATOM 881 N N . VAL A 1 112 ? 2.295 -8.789 -15.203 1 91.44 112 VAL A N 1
ATOM 882 C CA . VAL A 1 112 ? 2.801 -8.75 -13.836 1 91.44 112 VAL A CA 1
ATOM 883 C C . VAL A 1 112 ? 4.316 -8.57 -13.852 1 91.44 112 VAL A C 1
ATOM 885 O O . VAL A 1 112 ? 4.855 -7.727 -13.133 1 91.44 112 VAL A O 1
ATOM 888 N N . VAL A 1 113 ? 5 -9.305 -14.68 1 90.12 113 VAL A N 1
ATOM 889 C CA . VAL A 1 113 ? 6.453 -9.219 -14.781 1 90.12 113 VAL A CA 1
ATOM 890 C C . VAL A 1 113 ? 6.863 -7.801 -15.164 1 90.12 113 VAL A C 1
ATOM 892 O O . VAL A 1 113 ? 7.738 -7.207 -14.531 1 90.12 113 VAL A O 1
ATOM 895 N N . ASP A 1 114 ? 6.164 -7.234 -16.094 1 90.75 114 ASP A N 1
ATOM 896 C CA . ASP A 1 114 ? 6.461 -5.883 -16.562 1 90.75 114 ASP A CA 1
ATOM 897 C C . ASP A 1 114 ? 6.219 -4.855 -15.461 1 90.75 114 ASP A C 1
ATOM 899 O O . ASP A 1 114 ? 7.027 -3.945 -15.266 1 90.75 114 ASP A O 1
ATOM 903 N N . ARG A 1 115 ? 5.164 -5.012 -14.773 1 92.06 115 ARG A N 1
ATOM 904 C CA . ARG A 1 115 ? 4.785 -4.066 -13.727 1 92.06 115 ARG A CA 1
ATOM 905 C C . ARG A 1 115 ? 5.77 -4.117 -12.562 1 92.06 115 ARG A C 1
ATOM 907 O O . ARG A 1 115 ? 6.184 -3.074 -12.047 1 92.06 115 ARG A O 1
ATOM 914 N N . LEU A 1 116 ? 6.152 -5.297 -12.195 1 94.06 116 LEU A N 1
ATOM 915 C CA . LEU A 1 116 ? 7.07 -5.43 -11.062 1 94.06 116 LEU A CA 1
ATOM 916 C C . LEU A 1 116 ? 8.461 -4.934 -11.438 1 94.06 116 LEU A C 1
ATOM 918 O O . LEU A 1 116 ? 9.148 -4.312 -10.625 1 94.06 116 LEU A O 1
ATOM 922 N N . ASN A 1 117 ? 8.875 -5.184 -12.664 1 93.12 117 ASN A N 1
ATOM 923 C CA . ASN A 1 117 ? 10.141 -4.641 -13.141 1 93.12 117 ASN A CA 1
ATOM 924 C C . ASN A 1 117 ? 10.125 -3.117 -13.172 1 93.12 117 ASN A C 1
ATOM 926 O O . ASN A 1 117 ? 11.078 -2.469 -12.75 1 93.12 117 ASN A O 1
ATOM 930 N N . GLY A 1 118 ? 9.031 -2.615 -13.695 1 94.44 118 GLY A N 1
ATOM 931 C CA . GLY A 1 118 ? 8.867 -1.17 -13.695 1 94.44 118 GLY A CA 1
ATOM 932 C C . GLY A 1 118 ? 8.891 -0.563 -12.312 1 94.44 118 GLY A C 1
ATOM 933 O O . GLY A 1 118 ? 9.5 0.482 -12.094 1 94.44 118 GLY A O 1
ATOM 934 N N . LEU A 1 119 ? 8.25 -1.217 -11.367 1 95.06 119 LEU A N 1
ATOM 935 C CA . LEU A 1 119 ? 8.227 -0.746 -9.984 1 95.06 119 LEU A CA 1
ATOM 936 C C . LEU A 1 119 ? 9.625 -0.727 -9.391 1 95.06 119 LEU A C 1
ATOM 938 O O . LEU A 1 119 ? 10.016 0.242 -8.734 1 95.06 119 LEU A O 1
ATOM 942 N N . HIS A 1 120 ? 10.367 -1.783 -9.602 1 95 120 HIS A N 1
ATOM 943 C CA . HIS A 1 120 ? 11.742 -1.857 -9.109 1 95 120 HIS A CA 1
ATOM 944 C C . HIS A 1 120 ? 12.57 -0.683 -9.617 1 95 120 HIS A C 1
ATOM 946 O O . HIS A 1 120 ? 13.266 -0.03 -8.836 1 95 120 HIS A O 1
ATOM 952 N N . ASP A 1 121 ? 12.414 -0.407 -10.891 1 95.75 121 ASP A N 1
ATOM 953 C CA . ASP A 1 121 ? 13.164 0.685 -11.5 1 95.75 121 ASP A CA 1
ATOM 954 C C . ASP A 1 121 ? 12.75 2.033 -10.922 1 95.75 121 ASP A C 1
ATOM 956 O O . ASP A 1 121 ? 13.594 2.893 -10.664 1 95.75 121 ASP A O 1
ATOM 960 N N . ASP A 1 122 ? 11.461 2.186 -10.742 1 96.5 122 ASP A N 1
ATOM 961 C CA . ASP A 1 122 ? 10.93 3.445 -10.227 1 96.5 122 ASP A CA 1
ATOM 962 C C . ASP A 1 122 ? 11.398 3.684 -8.789 1 96.5 122 ASP A C 1
ATOM 964 O O . ASP A 1 122 ? 11.734 4.812 -8.422 1 96.5 122 ASP A O 1
ATOM 968 N N . ILE A 1 123 ? 11.43 2.641 -7.992 1 96.25 123 ILE A N 1
ATOM 969 C CA . ILE A 1 123 ? 11.875 2.779 -6.609 1 96.25 123 ILE A CA 1
ATOM 970 C C . ILE A 1 123 ? 13.375 3.078 -6.578 1 96.25 123 ILE A C 1
ATOM 972 O O . ILE A 1 123 ? 13.836 3.893 -5.773 1 96.25 123 ILE A O 1
ATOM 976 N N . ALA A 1 124 ? 14.094 2.441 -7.461 1 95.44 124 ALA A N 1
ATOM 977 C CA . ALA A 1 124 ? 15.523 2.709 -7.543 1 95.44 124 ALA A CA 1
ATOM 978 C C . ALA A 1 124 ? 15.797 4.184 -7.84 1 95.44 124 ALA A C 1
ATOM 980 O O . ALA A 1 124 ? 16.703 4.781 -7.266 1 95.44 124 ALA A O 1
ATOM 981 N N . LYS A 1 125 ? 14.945 4.781 -8.609 1 95.44 125 LYS A N 1
ATOM 982 C CA . LYS A 1 125 ? 15.094 6.191 -8.961 1 95.44 125 LYS A CA 1
ATOM 983 C C . LYS A 1 125 ? 14.719 7.09 -7.785 1 95.44 125 LYS A C 1
ATOM 985 O O . LYS A 1 125 ? 15.266 8.188 -7.641 1 95.44 125 LYS A O 1
ATOM 990 N N . LEU A 1 126 ? 13.781 6.594 -7.012 1 93.56 126 LEU A N 1
ATOM 991 C CA . LEU A 1 126 ? 13.297 7.355 -5.867 1 93.56 126 LEU A CA 1
ATOM 992 C C . LEU A 1 126 ? 14.305 7.336 -4.73 1 93.56 126 LEU A C 1
ATOM 994 O O . LEU A 1 126 ? 14.312 8.234 -3.885 1 93.56 126 LEU A O 1
ATOM 998 N N . MET A 1 127 ? 15.109 6.281 -4.652 1 89.75 127 MET A N 1
ATOM 999 C CA . MET A 1 127 ? 16.078 6.113 -3.564 1 89.75 127 MET A CA 1
ATOM 1000 C C . MET A 1 127 ? 17.312 6.961 -3.801 1 89.75 127 MET A C 1
ATOM 1002 O O . MET A 1 127 ? 17.906 7.492 -2.854 1 89.75 127 MET A O 1
ATOM 1006 N N . MET B 1 1 ? 20.266 -7.113 -21.406 1 29.34 1 MET B N 1
ATOM 1007 C CA . MET B 1 1 ? 19.844 -8.398 -20.859 1 29.34 1 MET B CA 1
ATOM 1008 C C . MET B 1 1 ? 18.859 -8.203 -19.703 1 29.34 1 MET B C 1
ATOM 1010 O O . MET B 1 1 ? 19.266 -7.812 -18.609 1 29.34 1 MET B O 1
ATOM 1014 N N . THR B 1 2 ? 17.766 -7.613 -19.797 1 38.44 2 THR B N 1
ATOM 1015 C CA . THR B 1 2 ? 16.734 -7.23 -18.844 1 38.44 2 THR B CA 1
ATOM 1016 C C . THR B 1 2 ? 16.484 -8.367 -17.844 1 38.44 2 THR B C 1
ATOM 1018 O O . THR B 1 2 ? 16.141 -9.477 -18.25 1 38.44 2 THR B O 1
ATOM 1021 N N . GLN B 1 3 ? 17.297 -8.539 -16.906 1 40.12 3 GLN B N 1
ATOM 1022 C CA . GLN B 1 3 ? 17.344 -9.703 -16.031 1 40.12 3 GLN B CA 1
ATOM 1023 C C . GLN B 1 3 ? 15.945 -10.258 -15.758 1 40.12 3 GLN B C 1
ATOM 1025 O O . GLN B 1 3 ? 15.055 -9.516 -15.352 1 40.12 3 GLN B O 1
ATOM 1030 N N . THR B 1 4 ? 15.398 -11.023 -16.688 1 45.19 4 THR B N 1
ATOM 1031 C CA . THR B 1 4 ? 14.195 -11.82 -16.5 1 45.19 4 THR B CA 1
ATOM 1032 C C . THR B 1 4 ? 13.984 -12.141 -15.016 1 45.19 4 THR B C 1
ATOM 1034 O O . THR B 1 4 ? 14.664 -13.008 -14.461 1 45.19 4 THR B O 1
ATOM 1037 N N . ASN B 1 5 ? 13.984 -11.094 -14.266 1 57.19 5 ASN B N 1
ATOM 1038 C CA . ASN B 1 5 ? 13.758 -11.359 -12.844 1 57.19 5 ASN B CA 1
ATOM 1039 C C . ASN B 1 5 ? 12.75 -12.492 -12.641 1 57.19 5 ASN B C 1
ATOM 1041 O O . ASN B 1 5 ? 11.742 -12.562 -13.344 1 57.19 5 ASN B O 1
ATOM 1045 N N . ASP B 1 6 ? 13.281 -13.609 -12.062 1 83.19 6 ASP B N 1
ATOM 1046 C CA . ASP B 1 6 ? 12.523 -14.75 -11.562 1 83.19 6 ASP B CA 1
ATOM 1047 C C . ASP B 1 6 ? 11.227 -14.297 -10.898 1 83.19 6 ASP B C 1
ATOM 1049 O O . ASP B 1 6 ? 11.242 -13.453 -10 1 83.19 6 ASP B O 1
ATOM 1053 N N . LEU B 1 7 ? 10.141 -14.531 -11.734 1 89.06 7 LEU B N 1
ATOM 1054 C CA . LEU B 1 7 ? 8.812 -14.164 -11.25 1 89.06 7 LEU B CA 1
ATOM 1055 C C . LEU B 1 7 ? 8.672 -14.445 -9.758 1 89.06 7 LEU B C 1
ATOM 1057 O O . LEU B 1 7 ? 8.156 -13.617 -9.016 1 89.06 7 LEU B O 1
ATOM 1061 N N . ASN B 1 8 ? 9.297 -15.484 -9.359 1 88.06 8 ASN B N 1
ATOM 1062 C CA . ASN B 1 8 ? 9.234 -15.836 -7.945 1 88.06 8 ASN B CA 1
ATOM 1063 C C . ASN B 1 8 ? 9.977 -14.82 -7.078 1 88.06 8 ASN B C 1
ATOM 1065 O O . ASN B 1 8 ? 9.477 -14.422 -6.027 1 88.06 8 ASN B O 1
ATOM 1069 N N . GLN B 1 9 ? 11.078 -14.43 -7.59 1 88.62 9 GLN B N 1
ATOM 1070 C CA . GLN B 1 9 ? 11.875 -13.453 -6.848 1 88.62 9 GLN B CA 1
ATOM 1071 C C . GLN B 1 9 ? 11.188 -12.094 -6.824 1 88.62 9 GLN B C 1
ATOM 1073 O O . GLN B 1 9 ? 11.195 -11.406 -5.801 1 88.62 9 GLN B O 1
ATOM 1078 N N . SER B 1 10 ? 10.602 -11.695 -7.973 1 91.81 10 SER B N 1
ATOM 1079 C CA . SER B 1 10 ? 9.914 -10.406 -8.062 1 91.81 10 SER B CA 1
ATOM 1080 C C . SER B 1 10 ? 8.68 -10.383 -7.168 1 91.81 10 SER B C 1
ATOM 1082 O O . SER B 1 10 ? 8.406 -9.383 -6.5 1 91.81 10 SER B O 1
ATOM 1084 N N . LEU B 1 11 ? 8.008 -11.445 -7.109 1 91.81 11 LEU B N 1
ATOM 1085 C CA . LEU B 1 11 ? 6.812 -11.555 -6.273 1 91.81 11 LEU B CA 1
ATOM 1086 C C . LEU B 1 11 ? 7.18 -11.516 -4.797 1 91.81 11 LEU B C 1
ATOM 1088 O O . LEU B 1 11 ? 6.5 -10.867 -3.996 1 91.81 11 LEU B O 1
ATOM 1092 N N . GLU B 1 12 ? 8.281 -12.133 -4.457 1 89.31 12 GLU B N 1
ATOM 1093 C CA . GLU B 1 12 ? 8.742 -12.117 -3.074 1 89.31 12 GLU B CA 1
ATOM 1094 C C . GLU B 1 12 ? 9.195 -10.719 -2.658 1 89.31 12 GLU B C 1
ATOM 1096 O O . GLU B 1 12 ? 8.883 -10.258 -1.557 1 89.31 12 GLU B O 1
ATOM 1101 N N . TRP B 1 13 ? 9.898 -10.109 -3.504 1 92.25 13 TRP B N 1
ATOM 1102 C CA . TRP B 1 13 ? 10.344 -8.742 -3.273 1 92.25 13 TRP B CA 1
ATOM 1103 C C . TRP B 1 13 ? 9.148 -7.816 -3.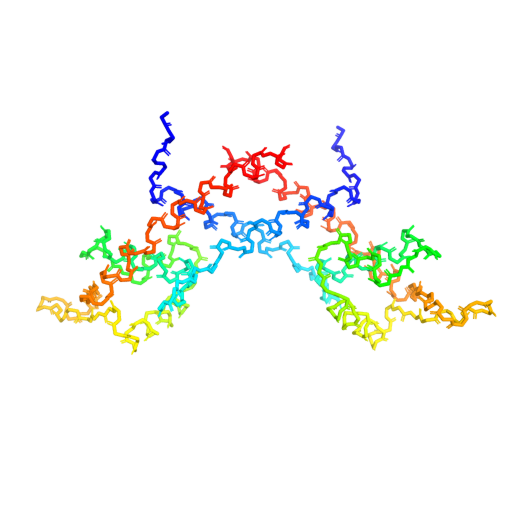035 1 92.25 13 TRP B C 1
ATOM 1105 O O . TRP B 1 13 ? 9.148 -7.031 -2.086 1 92.25 13 TRP B O 1
ATOM 1115 N N . PHE B 1 14 ? 8.18 -7.969 -3.834 1 92.75 14 PHE B N 1
ATOM 1116 C CA . PHE B 1 14 ? 6.996 -7.125 -3.709 1 92.75 14 PHE B CA 1
ATOM 1117 C C . PHE B 1 14 ? 6.262 -7.414 -2.404 1 92.75 14 PHE B C 1
ATOM 1119 O O . PHE B 1 14 ? 5.793 -6.492 -1.732 1 92.75 14 PHE B O 1
ATOM 1126 N N . SER B 1 15 ? 6.188 -8.648 -2.055 1 89.25 15 SER B N 1
ATOM 1127 C CA . SER B 1 15 ? 5.555 -9.031 -0.796 1 89.25 15 SER B CA 1
ATOM 1128 C C . SER B 1 15 ? 6.277 -8.414 0.396 1 89.25 15 SER B C 1
ATOM 1130 O O . SER B 1 15 ? 5.637 -7.93 1.334 1 89.25 15 SER B O 1
ATOM 1132 N N . GLN B 1 16 ? 7.582 -8.352 0.377 1 91.69 16 GLN B N 1
ATOM 1133 C CA . GLN B 1 16 ? 8.367 -7.75 1.449 1 91.69 16 GLN B CA 1
ATOM 1134 C C . GLN B 1 16 ? 8.141 -6.242 1.513 1 91.69 16 GLN B C 1
ATOM 1136 O O . GLN B 1 16 ? 8.023 -5.672 2.6 1 91.69 16 GLN B O 1
ATOM 1141 N N . LEU B 1 17 ? 8.102 -5.695 0.333 1 93.38 17 LEU B N 1
ATOM 1142 C CA . LEU B 1 17 ? 7.84 -4.266 0.26 1 93.38 17 LEU B CA 1
ATOM 1143 C C . LEU B 1 17 ? 6.492 -3.926 0.889 1 93.38 17 LEU B C 1
ATOM 1145 O O . LEU B 1 17 ? 6.391 -2.986 1.682 1 93.38 17 LEU B O 1
ATOM 1149 N N . GLN B 1 18 ? 5.543 -4.668 0.559 1 89.69 18 GLN B N 1
ATOM 1150 C CA . GLN B 1 18 ? 4.219 -4.445 1.128 1 89.69 18 GLN B CA 1
ATOM 1151 C C . GLN B 1 18 ? 4.234 -4.625 2.645 1 89.69 18 GLN B C 1
ATOM 1153 O O . GLN B 1 18 ? 3.613 -3.848 3.373 1 89.69 18 GLN B O 1
ATOM 1158 N N . LYS B 1 19 ? 4.926 -5.586 3.127 1 89.69 19 LYS B N 1
ATOM 1159 C CA . LYS B 1 19 ? 4.992 -5.902 4.551 1 89.69 19 LYS B CA 1
ATOM 1160 C C . LYS B 1 19 ? 5.609 -4.754 5.34 1 89.69 19 LYS B C 1
ATOM 1162 O O . LYS B 1 19 ? 5.113 -4.391 6.41 1 89.69 19 LYS B O 1
ATOM 1167 N N . ILE B 1 20 ? 6.629 -4.164 4.801 1 92.06 20 ILE B N 1
ATOM 1168 C CA . ILE B 1 20 ? 7.332 -3.137 5.559 1 92.06 20 ILE B CA 1
ATOM 1169 C C . ILE B 1 20 ? 6.602 -1.805 5.426 1 92.06 20 ILE B C 1
ATOM 1171 O O . ILE B 1 20 ? 6.789 -0.899 6.242 1 92.06 20 ILE B O 1
ATOM 1175 N N . MET B 1 21 ? 5.789 -1.674 4.43 1 91.75 21 MET B N 1
ATOM 1176 C CA . MET B 1 21 ? 5.062 -0.426 4.215 1 91.75 21 MET B CA 1
ATOM 1177 C C . MET B 1 21 ? 3.795 -0.382 5.062 1 91.75 21 MET B C 1
ATOM 1179 O O . MET B 1 21 ? 3.375 0.689 5.504 1 91.75 21 MET B O 1
ATOM 1183 N N . ARG B 1 22 ? 3.248 -1.453 5.371 1 87.25 22 ARG B N 1
ATOM 1184 C CA . ARG B 1 22 ? 1.934 -1.548 5.996 1 87.25 22 ARG B CA 1
ATOM 1185 C C . ARG B 1 22 ? 1.917 -0.834 7.344 1 87.25 22 ARG B C 1
ATOM 1187 O O . ARG B 1 22 ? 1.049 0.004 7.598 1 87.25 22 ARG B O 1
ATOM 1194 N N . PRO B 1 23 ? 2.896 -1.039 8.156 1 86.56 23 PRO B N 1
ATOM 1195 C CA . PRO B 1 23 ? 2.803 -0.417 9.484 1 86.56 23 PRO B CA 1
ATOM 1196 C C . PRO B 1 23 ? 3.016 1.095 9.438 1 86.56 23 PRO B C 1
ATOM 1198 O O . PRO B 1 23 ? 2.717 1.792 10.414 1 86.56 23 PRO B O 1
ATOM 1201 N N . VAL B 1 24 ? 3.451 1.595 8.32 1 89.62 24 VAL B N 1
ATOM 1202 C CA . VAL B 1 24 ? 3.799 3.008 8.219 1 89.62 24 VAL B CA 1
ATOM 1203 C C . VAL B 1 24 ? 2.539 3.834 7.973 1 89.62 24 VAL B C 1
ATOM 1205 O O . VAL B 1 24 ? 2.482 5.012 8.336 1 89.62 24 VAL B O 1
ATOM 1208 N N . THR B 1 25 ? 1.545 3.182 7.5 1 88.44 25 THR B N 1
ATOM 1209 C CA . THR B 1 25 ? 0.391 3.922 7.004 1 88.44 25 THR B CA 1
ATOM 1210 C C . THR B 1 25 ? -0.573 4.25 8.141 1 88.44 25 THR B C 1
ATOM 1212 O O . THR B 1 25 ? -1.447 5.105 7.992 1 88.44 25 THR B O 1
ATOM 1215 N N . THR B 1 26 ? -0.416 3.613 9.273 1 86.94 26 THR B N 1
ATOM 1216 C CA . THR B 1 26 ? -1.288 3.863 10.414 1 86.94 26 THR B CA 1
ATOM 1217 C C . THR B 1 26 ? -0.468 4.156 11.672 1 86.94 26 THR B C 1
ATOM 1219 O O . THR B 1 26 ? 0.45 3.402 12.008 1 86.94 26 THR B O 1
ATOM 1222 N N . ILE B 1 27 ? -0.828 5.25 12.266 1 82.94 27 ILE B N 1
ATOM 1223 C CA . ILE B 1 27 ? -0.161 5.621 13.508 1 82.94 27 ILE B CA 1
ATOM 1224 C C . ILE B 1 27 ? -1.139 5.504 14.672 1 82.94 27 ILE B C 1
ATOM 1226 O O . ILE B 1 27 ? -2.195 6.141 14.672 1 82.94 27 ILE B O 1
ATOM 1230 N N . LYS B 1 28 ? -0.834 4.59 15.508 1 78.69 28 LYS B N 1
ATOM 1231 C CA . LYS B 1 28 ? -1.67 4.367 16.688 1 78.69 28 LYS B CA 1
ATOM 1232 C C . LYS B 1 28 ? -0.934 4.754 17.969 1 78.69 28 LYS B C 1
ATOM 1234 O O . LYS B 1 28 ? 0.184 4.293 18.203 1 78.69 28 LYS B O 1
ATOM 1239 N N . THR B 1 29 ? -1.491 5.746 18.562 1 72.62 29 THR B N 1
ATOM 1240 C CA . THR B 1 29 ? -1.045 6.078 19.922 1 72.62 29 THR B CA 1
ATOM 1241 C C . THR B 1 29 ? -2.096 5.68 20.953 1 72.62 29 THR B C 1
ATOM 1243 O O . THR B 1 29 ? -3.162 5.176 20.594 1 72.62 29 THR B O 1
ATOM 1246 N N . GLU B 1 30 ? -1.731 5.602 22.219 1 72.38 30 GLU B N 1
ATOM 1247 C CA . GLU B 1 30 ? -2.633 5.234 23.297 1 72.38 30 GLU B CA 1
ATOM 1248 C C . GLU B 1 30 ? -3.979 5.941 23.156 1 72.38 30 GLU B C 1
ATOM 1250 O O . GLU B 1 30 ? -5.027 5.355 23.438 1 72.38 30 GLU B O 1
ATOM 1255 N N . ASP B 1 31 ? -4.02 7.086 22.594 1 71.81 31 ASP B N 1
ATOM 1256 C CA . ASP B 1 31 ? -5.227 7.902 22.672 1 71.81 31 ASP B CA 1
ATOM 1257 C C . ASP B 1 31 ? -5.797 8.172 21.266 1 71.81 31 ASP B C 1
ATOM 1259 O O . ASP B 1 31 ? -6.949 8.586 21.141 1 71.81 31 ASP B O 1
ATOM 1263 N N . ILE B 1 32 ? -4.84 8.023 20.328 1 73.62 32 ILE B N 1
ATOM 1264 C CA . ILE B 1 32 ? -5.281 8.477 19 1 73.62 32 ILE B CA 1
ATOM 1265 C C . ILE B 1 32 ? -4.852 7.473 17.938 1 73.62 32 ILE B C 1
ATOM 1267 O O . ILE B 1 32 ? -3.742 6.938 18 1 73.62 32 ILE B O 1
ATOM 1271 N N . THR B 1 33 ? -5.801 7.148 17.078 1 83.5 33 THR B N 1
ATOM 1272 C CA . THR B 1 33 ? -5.477 6.441 15.844 1 83.5 33 THR B CA 1
ATOM 1273 C C . THR B 1 33 ? -5.66 7.352 14.633 1 83.5 33 THR B C 1
ATOM 1275 O O . THR B 1 33 ? -6.746 7.898 14.422 1 83.5 33 THR B O 1
ATOM 1278 N N . ILE B 1 34 ? -4.523 7.676 13.945 1 86.06 34 ILE B N 1
ATOM 1279 C CA . ILE B 1 34 ? -4.578 8.547 12.781 1 86.06 34 ILE B CA 1
ATOM 1280 C C . ILE B 1 34 ? -3.766 7.934 11.641 1 86.06 34 ILE B C 1
ATOM 1282 O O . ILE B 1 34 ? -2.734 7.297 11.875 1 86.06 34 ILE B O 1
ATOM 1286 N N . SER B 1 35 ? -4.168 8.141 10.477 1 89.06 35 SER B N 1
ATOM 1287 C CA . SER B 1 35 ? -3.412 7.668 9.328 1 89.06 35 SER B CA 1
ATOM 1288 C C . SER B 1 35 ? -2.318 8.656 8.938 1 89.06 35 SER B C 1
ATOM 1290 O O . SER B 1 35 ? -2.365 9.828 9.328 1 89.06 35 SER B O 1
ATOM 1292 N N . LEU B 1 36 ? -1.401 8.211 8.203 1 90.62 36 LEU B N 1
ATOM 1293 C CA . LEU B 1 36 ? -0.323 9.07 7.734 1 90.62 36 LEU B CA 1
ATOM 1294 C C . LEU B 1 36 ? -0.869 10.188 6.852 1 90.62 36 LEU B C 1
ATOM 1296 O O . LEU B 1 36 ? -0.353 11.312 6.871 1 90.62 36 LEU B O 1
ATOM 1300 N N . GLU B 1 37 ? -1.943 9.883 6.203 1 88 37 GLU B N 1
ATOM 1301 C CA . GLU B 1 37 ? -2.586 10.898 5.371 1 88 37 GLU B CA 1
ATOM 1302 C C . GLU B 1 37 ? -3.189 12.008 6.223 1 88 37 GLU B C 1
ATOM 1304 O O . GLU B 1 37 ? -3.09 13.188 5.879 1 88 37 GLU B O 1
ATOM 1309 N N . GLN B 1 38 ? -3.789 11.57 7.207 1 89.19 38 GLN B N 1
ATOM 1310 C CA . GLN B 1 38 ? -4.344 12.547 8.141 1 89.19 38 GLN B CA 1
ATOM 1311 C C . GLN B 1 38 ? -3.238 13.375 8.789 1 89.19 38 GLN B C 1
ATOM 1313 O O . GLN B 1 38 ? -3.367 14.594 8.914 1 89.19 38 GLN B O 1
ATOM 1318 N N . PHE B 1 39 ? -2.246 12.727 9.18 1 92.94 39 PHE B N 1
ATOM 1319 C CA . PHE B 1 39 ? -1.105 13.445 9.734 1 92.94 39 PHE B CA 1
ATOM 1320 C C . PHE B 1 39 ? -0.545 14.438 8.727 1 92.94 39 PHE B C 1
ATOM 1322 O O . PHE B 1 39 ? -0.242 15.586 9.07 1 92.94 39 PHE B O 1
ATOM 1329 N N . ASN B 1 40 ? -0.374 14 7.555 1 93.25 40 ASN B N 1
ATOM 1330 C CA . ASN B 1 40 ? 0.151 14.875 6.508 1 93.25 40 ASN B CA 1
ATOM 1331 C C . ASN B 1 40 ? -0.707 16.125 6.34 1 93.25 40 ASN B C 1
ATOM 1333 O O . ASN B 1 40 ? -0.182 17.219 6.102 1 93.25 40 ASN B O 1
ATOM 1337 N N . LEU B 1 41 ? -1.896 15.906 6.453 1 92.69 41 LEU B N 1
ATOM 1338 C CA . LEU B 1 41 ? -2.803 17.047 6.352 1 92.69 41 LEU B CA 1
ATOM 1339 C C . LEU B 1 41 ? -2.592 18.016 7.508 1 92.69 41 LEU B C 1
ATOM 1341 O O . LEU B 1 41 ? -2.506 19.219 7.301 1 92.69 41 LEU B O 1
ATOM 1345 N N . LEU B 1 42 ? -2.531 17.516 8.711 1 93.75 42 LEU B N 1
ATOM 1346 C CA . LEU B 1 42 ? -2.238 18.359 9.867 1 93.75 42 LEU B CA 1
ATOM 1347 C C . LEU B 1 42 ? -0.915 19.094 9.68 1 93.75 42 LEU B C 1
ATOM 1349 O O . LEU B 1 42 ? -0.811 20.281 10 1 93.75 42 LEU B O 1
ATOM 1353 N N . HIS B 1 43 ? -0.028 18.391 9.188 1 94.19 43 HIS B N 1
ATOM 1354 C CA . HIS B 1 43 ? 1.292 18.969 8.945 1 94.19 43 HIS B CA 1
ATOM 1355 C C . HIS B 1 43 ? 1.227 20.094 7.91 1 94.19 43 HIS B C 1
ATOM 1357 O O . HIS B 1 43 ? 1.822 21.156 8.102 1 94.19 43 HIS B O 1
ATOM 1363 N N . ALA B 1 44 ? 0.56 19.812 6.855 1 92.5 44 ALA B N 1
ATOM 1364 C CA . ALA B 1 44 ? 0.436 20.797 5.785 1 92.5 44 ALA B CA 1
ATOM 1365 C C . ALA B 1 44 ? -0.239 22.078 6.285 1 92.5 44 ALA B C 1
ATOM 1367 O O . ALA B 1 44 ? 0.187 23.188 5.949 1 92.5 44 ALA B O 1
ATOM 1368 N N . ILE B 1 45 ? -1.262 21.875 7.062 1 91.94 45 ILE B N 1
ATOM 1369 C CA . ILE B 1 45 ? -1.973 23.016 7.625 1 91.94 45 ILE B CA 1
ATOM 1370 C C . ILE B 1 45 ? -1.029 23.828 8.516 1 91.94 45 ILE B C 1
ATOM 1372 O O . ILE B 1 45 ? -1.02 25.062 8.461 1 91.94 45 ILE B O 1
ATOM 1376 N N . THR B 1 46 ? -0.235 23.156 9.266 1 89.12 46 THR B N 1
ATOM 1377 C CA . THR B 1 46 ? 0.697 23.78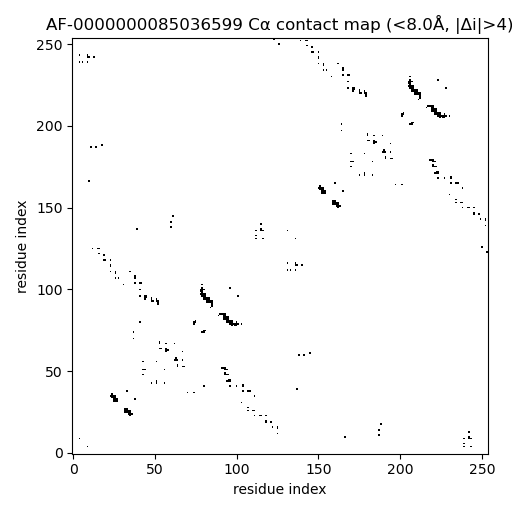1 10.203 1 89.12 46 THR B CA 1
ATOM 1378 C C . THR B 1 46 ? 1.829 24.469 9.445 1 89.12 46 THR B C 1
ATOM 1380 O O . THR B 1 46 ? 2.197 25.609 9.773 1 89.12 46 THR B O 1
ATOM 1383 N N . ASP B 1 47 ? 2.309 23.844 8.461 1 85.38 47 ASP B N 1
ATOM 1384 C CA . ASP B 1 47 ? 3.504 24.297 7.754 1 85.38 47 ASP B CA 1
ATOM 1385 C C . ASP B 1 47 ? 3.17 25.406 6.773 1 85.38 47 ASP B C 1
ATOM 1387 O O . ASP B 1 47 ? 3.934 26.375 6.637 1 85.38 47 ASP B O 1
ATOM 1391 N N . GLN B 1 48 ? 2.107 25.312 6.055 1 79.81 48 GLN B N 1
ATOM 1392 C CA . GLN B 1 48 ? 1.801 26.266 4.984 1 79.81 48 GLN B CA 1
ATOM 1393 C C . GLN B 1 48 ? 0.965 27.422 5.504 1 79.81 48 GLN B C 1
ATOM 1395 O O . GLN B 1 48 ? 0.882 28.469 4.855 1 79.81 48 GLN B O 1
ATOM 1400 N N . LYS B 1 49 ? 0.385 27.266 6.723 1 75.75 49 LYS B N 1
ATOM 1401 C CA . LYS B 1 49 ? -0.385 28.312 7.395 1 75.75 49 LYS B CA 1
ATOM 1402 C C . LYS B 1 49 ? -1.347 29 6.43 1 75.75 49 LYS B C 1
ATOM 1404 O O . LYS B 1 49 ? -2.172 28.328 5.793 1 75.75 49 LYS B O 1
ATOM 1409 N N . ASP B 1 50 ? -1.122 30.234 6.066 1 74.44 50 ASP B N 1
ATOM 1410 C CA . ASP B 1 50 ? -2.059 31.031 5.293 1 74.44 50 ASP B CA 1
ATOM 1411 C C . ASP B 1 50 ? -2.035 30.641 3.818 1 74.44 50 ASP B C 1
ATOM 1413 O O . ASP B 1 50 ? -2.951 30.984 3.066 1 74.44 50 ASP B O 1
ATOM 1417 N N . ASP B 1 51 ? -1.141 29.844 3.445 1 82.38 51 ASP B N 1
ATOM 1418 C CA . ASP B 1 51 ? -0.999 29.484 2.035 1 82.38 51 ASP B CA 1
ATOM 1419 C C . ASP B 1 51 ? -1.627 28.125 1.745 1 82.38 51 ASP B C 1
ATOM 1421 O O . ASP B 1 51 ? -1.733 27.719 0.585 1 82.38 51 ASP B O 1
ATOM 1425 N N . PHE B 1 52 ? -2.18 27.562 2.84 1 87.94 52 PHE B N 1
ATOM 1426 C CA . PHE B 1 52 ? -2.75 26.234 2.643 1 87.94 52 PHE B CA 1
ATOM 1427 C C . PHE B 1 52 ? -4.125 26.328 1.991 1 87.94 52 PHE B C 1
ATOM 1429 O O . PHE B 1 52 ? -4.988 27.078 2.455 1 87.94 52 PHE B O 1
ATOM 1436 N N . THR B 1 53 ? -4.309 25.531 0.893 1 87.44 53 THR B N 1
ATOM 1437 C CA . THR B 1 53 ? -5.629 25.25 0.344 1 87.44 53 THR B CA 1
ATOM 1438 C C . THR B 1 53 ? -5.797 23.766 0.046 1 87.44 53 THR B C 1
ATOM 1440 O O . THR B 1 53 ? -4.844 23.094 -0.361 1 87.44 53 THR B O 1
ATOM 1443 N N . PRO B 1 54 ? -7.027 23.328 0.274 1 89.44 54 PRO B N 1
ATOM 1444 C CA . PRO B 1 54 ? -7.273 21.922 -0.036 1 89.44 54 PRO B CA 1
ATOM 1445 C C . PRO B 1 54 ? -6.879 21.562 -1.466 1 89.44 54 PRO B C 1
ATOM 1447 O O . PRO B 1 54 ? -6.32 20.484 -1.699 1 89.44 54 PRO B O 1
ATOM 1450 N N . THR B 1 55 ? -7.055 22.484 -2.332 1 89.31 55 THR B N 1
ATOM 1451 C CA . THR B 1 55 ? -6.762 22.234 -3.74 1 89.31 55 THR B CA 1
ATOM 1452 C C . THR B 1 55 ? -5.258 22.109 -3.967 1 89.31 55 THR B C 1
ATOM 1454 O O . THR B 1 55 ? -4.797 21.188 -4.629 1 89.31 55 THR B O 1
ATOM 1457 N N . LYS B 1 56 ? -4.496 22.984 -3.463 1 88.31 56 LYS B N 1
ATOM 1458 C CA . LYS B 1 56 ? -3.043 22.953 -3.59 1 88.31 56 LYS B CA 1
ATOM 1459 C C . LYS B 1 56 ? -2.461 21.703 -2.949 1 88.31 56 LYS B C 1
ATOM 1461 O O . LYS B 1 56 ? -1.59 21.047 -3.529 1 88.31 56 LYS B O 1
ATOM 1466 N N . PHE B 1 57 ? -3.027 21.359 -1.853 1 89.06 57 PHE B N 1
ATOM 1467 C CA . PHE B 1 57 ? -2.529 20.203 -1.134 1 89.06 57 PHE B CA 1
ATOM 1468 C C . PHE B 1 57 ? -2.848 18.922 -1.896 1 89.06 57 PHE B C 1
ATOM 1470 O O . PHE B 1 57 ? -1.987 18.047 -2.039 1 89.06 57 PHE B O 1
ATOM 1477 N N . ALA B 1 58 ? -4.02 18.797 -2.391 1 89.56 58 ALA B N 1
ATOM 1478 C CA . ALA B 1 58 ? -4.414 17.641 -3.186 1 89.56 58 ALA B CA 1
ATOM 1479 C C . ALA B 1 58 ? -3.482 17.453 -4.375 1 89.56 58 ALA B C 1
ATOM 1481 O O . ALA B 1 58 ? -3.061 16.328 -4.668 1 89.56 58 ALA B O 1
ATOM 1482 N N . GLY B 1 59 ? -3.172 18.516 -5.039 1 86.56 59 GLY B N 1
ATOM 1483 C CA . GLY B 1 59 ? -2.248 18.469 -6.16 1 86.56 59 GLY B CA 1
ATOM 1484 C C . GLY B 1 59 ? -0.854 18.016 -5.77 1 86.56 59 GLY B C 1
ATOM 1485 O O . GLY B 1 59 ? -0.221 17.25 -6.492 1 86.56 59 GLY B O 1
ATOM 1486 N N . GLN B 1 60 ? -0.416 18.438 -4.617 1 82.56 60 GLN B N 1
ATOM 1487 C CA . GLN B 1 60 ? 0.917 18.109 -4.125 1 82.56 60 GLN B CA 1
ATOM 1488 C C . GLN B 1 60 ? 1.048 16.609 -3.857 1 82.56 60 GLN B C 1
ATOM 1490 O O . GLN B 1 60 ? 2.102 16.016 -4.105 1 82.56 60 GLN B O 1
ATOM 1495 N N . ILE B 1 61 ? -0.038 16 -3.342 1 83.25 61 ILE B N 1
ATOM 1496 C CA . ILE B 1 61 ? 0.096 14.594 -2.957 1 83.25 61 ILE B CA 1
ATOM 1497 C C . ILE B 1 61 ? -0.548 13.703 -4.02 1 83.25 61 ILE B C 1
ATOM 1499 O O . ILE B 1 61 ? -0.578 12.484 -3.877 1 83.25 61 ILE B O 1
ATOM 1503 N N . GLY B 1 62 ? -1.146 14.273 -5.055 1 82.94 62 GLY B N 1
ATOM 1504 C CA . GLY B 1 62 ? -1.623 13.523 -6.207 1 82.94 62 GLY B CA 1
ATOM 1505 C C . GLY B 1 62 ? -2.961 12.844 -5.969 1 82.94 62 GLY B C 1
ATOM 1506 O O . GLY B 1 62 ? -3.152 11.688 -6.348 1 82.94 62 GLY B O 1
ATOM 1507 N N . VAL B 1 63 ? -3.893 13.461 -5.23 1 85.19 63 VAL B N 1
ATOM 1508 C CA . VAL B 1 63 ? -5.227 12.922 -5.004 1 85.19 63 VAL B CA 1
ATOM 1509 C C . VAL B 1 63 ? -6.277 13.953 -5.406 1 85.19 63 VAL B C 1
ATOM 1511 O O . VAL B 1 63 ? -5.941 15.078 -5.781 1 85.19 63 VAL B O 1
ATOM 1514 N N . SER B 1 64 ? -7.457 13.523 -5.391 1 90.12 64 SER B N 1
ATOM 1515 C CA . SER B 1 64 ? -8.547 14.406 -5.785 1 90.12 64 SER B CA 1
ATOM 1516 C C . SER B 1 64 ? -8.914 15.375 -4.664 1 90.12 64 SER B C 1
ATOM 1518 O O . SER B 1 64 ? -8.719 15.07 -3.486 1 90.12 64 SER B O 1
ATOM 1520 N N . LYS B 1 65 ? -9.445 16.5 -5.027 1 91.12 65 LYS B N 1
ATOM 1521 C CA . LYS B 1 65 ? -9.922 17.484 -4.062 1 91.12 65 LYS B CA 1
ATOM 1522 C C . LYS B 1 65 ? -11 16.891 -3.156 1 91.12 65 LYS B C 1
ATOM 1524 O O . LYS B 1 65 ? -11.062 17.203 -1.966 1 91.12 65 LYS B O 1
ATOM 1529 N N . SER B 1 66 ? -11.797 16.062 -3.736 1 93.38 66 SER B N 1
ATOM 1530 C CA . SER B 1 66 ? -12.891 15.453 -2.982 1 93.38 66 SER B CA 1
ATOM 1531 C C . SER B 1 66 ? -12.352 14.602 -1.831 1 93.38 66 SER B C 1
ATOM 1533 O O . SER B 1 66 ? -12.914 14.617 -0.733 1 93.38 66 SER B O 1
ATOM 1535 N N . MET B 1 67 ? -11.281 13.891 -2.066 1 89.88 67 MET B N 1
ATOM 1536 C CA . MET B 1 67 ? -10.672 13.062 -1.033 1 89.88 67 MET B CA 1
ATOM 1537 C C . MET B 1 67 ? -10.164 13.914 0.126 1 89.88 67 MET B C 1
ATOM 1539 O O . MET B 1 67 ? -10.359 13.562 1.291 1 89.88 67 MET B O 1
ATOM 1543 N N . ILE B 1 68 ? -9.594 15.023 -0.232 1 92.06 68 ILE B N 1
ATOM 1544 C CA . ILE B 1 68 ? -9.039 15.906 0.79 1 92.06 68 ILE B CA 1
ATOM 1545 C C . ILE B 1 68 ? -10.18 16.562 1.568 1 92.06 68 ILE B C 1
ATOM 1547 O O . ILE B 1 68 ? -10.102 16.703 2.793 1 92.06 68 ILE B O 1
ATOM 1551 N N . SER B 1 69 ? -11.188 16.969 0.827 1 92.5 69 SER B N 1
ATOM 1552 C CA . SER B 1 69 ? -12.336 17.578 1.489 1 92.5 69 SER B CA 1
ATOM 1553 C C . SER B 1 69 ? -12.945 16.625 2.52 1 92.5 69 SER B C 1
ATOM 1555 O O . SER B 1 69 ? -13.305 17.047 3.619 1 92.5 69 SER B O 1
ATOM 1557 N N . GLY B 1 70 ? -13.016 15.383 2.127 1 92.94 70 GLY B N 1
ATOM 1558 C CA . GLY B 1 70 ? -13.5 14.383 3.064 1 92.94 70 GLY B CA 1
ATOM 1559 C C . GLY B 1 70 ? -12.625 14.242 4.289 1 92.94 70 GLY B C 1
ATOM 1560 O O . GLY B 1 70 ? -13.125 14.117 5.41 1 92.94 70 GLY B O 1
ATOM 1561 N N . GLN B 1 71 ? -11.391 14.273 4.102 1 91.44 71 GLN B N 1
ATOM 1562 C CA . GLN B 1 71 ? -10.445 14.164 5.211 1 91.44 71 GLN B CA 1
ATOM 1563 C C . GLN B 1 71 ? -10.531 15.383 6.125 1 91.44 71 GLN B C 1
ATOM 1565 O O . GLN B 1 71 ? -10.469 15.258 7.348 1 91.44 71 GLN B O 1
ATOM 1570 N N . ILE B 1 72 ? -10.672 16.5 5.516 1 92.94 72 ILE B N 1
ATOM 1571 C CA . ILE B 1 72 ? -10.805 17.734 6.273 1 92.94 72 ILE B CA 1
ATOM 1572 C C . ILE B 1 72 ? -12.078 17.688 7.125 1 92.94 72 ILE B C 1
ATOM 1574 O O . ILE B 1 72 ? -12.055 18.016 8.312 1 92.94 72 ILE B O 1
ATOM 1578 N N . SER B 1 73 ? -13.125 17.266 6.531 1 93.88 73 SER B N 1
ATOM 1579 C CA . SER B 1 73 ? -14.391 17.141 7.254 1 93.88 73 SER B CA 1
ATOM 1580 C C . SER B 1 73 ? -14.258 16.234 8.469 1 93.88 73 SER B C 1
ATOM 1582 O O . SER B 1 73 ? -14.789 16.531 9.539 1 93.88 73 SER B O 1
ATOM 1584 N N . ARG B 1 74 ? -13.555 15.188 8.352 1 93.06 74 ARG B N 1
ATOM 1585 C CA . ARG B 1 74 ? -13.344 14.25 9.445 1 93.06 74 ARG B CA 1
ATOM 1586 C C . ARG B 1 74 ? -12.523 14.883 10.562 1 93.06 74 ARG B C 1
ATOM 1588 O O . ARG B 1 74 ? -12.812 14.68 11.742 1 93.06 74 ARG B O 1
ATOM 1595 N N . LEU B 1 75 ? -11.555 15.633 10.188 1 93.75 75 LEU B N 1
ATOM 1596 C CA . LEU B 1 75 ? -10.695 16.281 11.172 1 93.75 75 LEU B CA 1
ATOM 1597 C C . LEU B 1 75 ? -11.438 17.391 11.898 1 93.75 75 LEU B C 1
ATOM 1599 O O . LEU B 1 75 ? -11.219 17.625 13.086 1 93.75 75 LEU B O 1
ATOM 1603 N N . LEU B 1 76 ? -12.352 18.062 11.188 1 93.88 76 LEU B N 1
ATOM 1604 C CA . LEU B 1 76 ? -13.211 19.078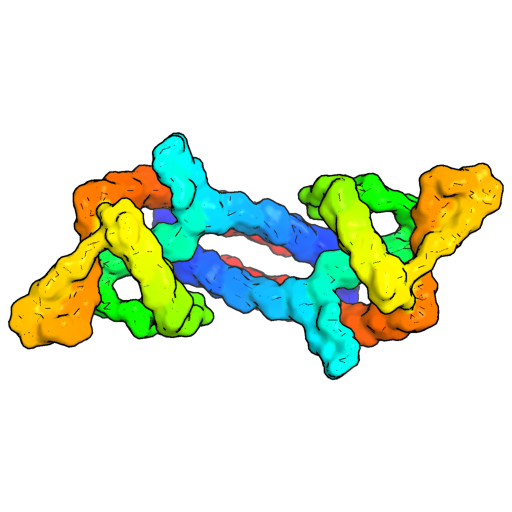 11.789 1 93.88 76 LEU B CA 1
ATOM 1605 C C . LEU B 1 76 ? -14.148 18.453 12.82 1 93.88 76 LEU B C 1
ATOM 1607 O O . LEU B 1 76 ? -14.266 18.953 13.938 1 93.88 76 LEU B O 1
ATOM 1611 N N . ARG B 1 77 ? -14.695 17.375 12.43 1 93.75 77 ARG B N 1
ATOM 1612 C CA . ARG B 1 77 ? -15.625 16.672 13.312 1 93.75 77 ARG B CA 1
ATOM 1613 C C . ARG B 1 77 ? -14.914 16.141 14.547 1 93.75 77 ARG B C 1
ATOM 1615 O O . ARG B 1 77 ? -15.477 16.125 15.641 1 93.75 77 ARG B O 1
ATOM 1622 N N . ALA B 1 78 ? -13.672 15.75 14.359 1 91.94 78 ALA B N 1
ATOM 1623 C CA . ALA B 1 78 ? -12.875 15.195 15.461 1 91.94 78 ALA B CA 1
ATOM 1624 C C . ALA B 1 78 ? -12.344 16.297 16.359 1 91.94 78 ALA B C 1
ATOM 1626 O O . ALA B 1 78 ? -11.758 16.031 17.406 1 91.94 78 ALA B O 1
ATOM 1627 N N . GLY B 1 79 ? -12.461 17.609 15.945 1 93.5 79 GLY B N 1
ATOM 1628 C CA . GLY B 1 79 ? -12.047 18.75 16.734 1 93.5 79 GLY B CA 1
ATOM 1629 C C . GLY B 1 79 ? -10.547 18.984 16.688 1 93.5 79 GLY B C 1
ATOM 1630 O O . GLY B 1 79 ? -9.984 19.609 17.594 1 93.5 79 GLY B O 1
ATOM 1631 N N . LEU B 1 80 ? -9.891 18.484 15.688 1 94.44 80 LEU B N 1
ATOM 1632 C CA . LEU B 1 80 ? -8.438 18.625 15.586 1 94.44 80 LEU B CA 1
ATOM 1633 C C . LEU B 1 80 ? -8.07 19.875 14.805 1 94.44 80 LEU B C 1
ATOM 1635 O O . LEU B 1 80 ? -6.957 20.391 14.938 1 94.44 80 LEU B O 1
ATOM 1639 N N . ILE B 1 81 ? -8.992 20.266 13.938 1 94.94 81 ILE B N 1
ATOM 1640 C CA . ILE B 1 81 ? -8.797 21.516 13.203 1 94.94 81 ILE B CA 1
ATOM 1641 C C . ILE B 1 81 ? -10.062 22.375 13.281 1 94.94 81 ILE B C 1
ATOM 1643 O O . ILE B 1 81 ? -11.125 21.875 13.664 1 94.94 81 ILE B O 1
ATOM 1647 N N . GLU B 1 82 ? -9.898 23.672 12.992 1 93.81 82 GLU B N 1
ATOM 1648 C CA . GLU B 1 82 ? -11.016 24.609 12.93 1 93.81 82 GLU B CA 1
ATOM 1649 C C . GLU B 1 82 ? -10.852 25.594 11.773 1 93.81 82 GLU B C 1
ATOM 1651 O O . GLU B 1 82 ? -9.742 25.781 11.273 1 93.81 82 GLU B O 1
ATOM 1656 N N . SER B 1 83 ? -11.961 26.094 11.328 1 88.44 83 SER B N 1
ATOM 1657 C CA . SER B 1 83 ? -11.953 27.109 10.273 1 88.44 83 SER B CA 1
ATOM 1658 C C . SER B 1 83 ? -11.766 28.5 10.859 1 88.44 83 SER B C 1
ATOM 1660 O O . SER B 1 83 ? -12.352 28.828 11.891 1 88.44 83 SER B O 1
ATOM 1662 N N . ILE B 1 84 ? -10.734 29.203 10.273 1 80.12 84 ILE B N 1
ATOM 1663 C CA . ILE B 1 84 ? -10.516 30.578 10.719 1 80.12 84 ILE B CA 1
ATOM 1664 C C . ILE B 1 84 ? -11.227 31.547 9.766 1 80.12 84 ILE B C 1
ATOM 1666 O O . ILE B 1 84 ? -11.164 31.375 8.547 1 80.12 84 ILE B O 1
ATOM 1670 N N . ALA B 1 85 ? -12.391 32.031 10.062 1 67.94 85 ALA B N 1
ATOM 1671 C CA . ALA B 1 85 ? -13.148 33.031 9.273 1 67.94 85 ALA B CA 1
ATOM 1672 C C . ALA B 1 85 ? -12.234 34.125 8.742 1 67.94 85 ALA B C 1
ATOM 1674 O O . ALA B 1 85 ? -11.391 34.625 9.469 1 67.94 85 ALA B O 1
ATOM 1675 N N . SER B 1 86 ? -11.711 33.906 7.602 1 61.5 86 SER B N 1
ATOM 1676 C CA . SER B 1 86 ? -10.922 35.031 7.109 1 61.5 86 SER B CA 1
ATOM 1677 C C . SER B 1 86 ? -11.773 36.281 6.973 1 61.5 86 SER B C 1
ATOM 1679 O O . SER B 1 86 ? -12.914 36.219 6.5 1 61.5 86 SER B O 1
ATOM 1681 N N . THR B 1 87 ? -11.469 37.281 7.637 1 56.62 87 THR B N 1
ATOM 1682 C CA . THR B 1 87 ? -12.109 38.594 7.492 1 56.62 87 THR B CA 1
ATOM 1683 C C . THR B 1 87 ? -11.992 39.094 6.059 1 56.62 87 THR B C 1
ATOM 1685 O O . THR B 1 87 ? -12.828 39.875 5.594 1 56.62 87 THR B O 1
ATOM 1688 N N . ILE B 1 88 ? -10.977 38.844 5.445 1 55.62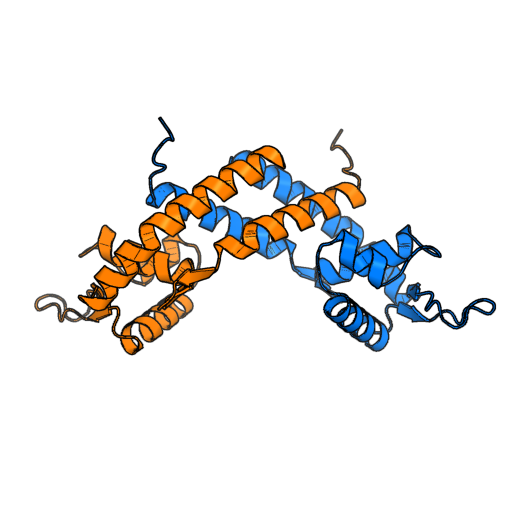 88 ILE B N 1
ATOM 1689 C CA . ILE B 1 88 ? -10.719 39.531 4.184 1 55.62 88 ILE B CA 1
ATOM 1690 C C . ILE B 1 88 ? -11.32 38.719 3.031 1 55.62 88 ILE B C 1
ATOM 1692 O O . ILE B 1 88 ? -11.961 39.281 2.143 1 55.62 88 ILE B O 1
ATOM 1696 N N . ASP B 1 89 ? -10.906 37.438 2.895 1 56.44 89 ASP B N 1
ATOM 1697 C CA . ASP B 1 89 ? -11.469 36.625 1.827 1 56.44 89 ASP B CA 1
ATOM 1698 C C . ASP B 1 89 ? -12.172 35.375 2.395 1 56.44 89 ASP B C 1
ATOM 1700 O O . ASP B 1 89 ? -11.523 34.438 2.832 1 56.44 89 ASP B O 1
ATOM 1704 N N . ARG B 1 90 ? -13.5 35.688 2.652 1 54.69 90 ARG B N 1
ATOM 1705 C CA . ARG B 1 90 ? -14.414 34.719 3.238 1 54.69 90 ARG B CA 1
ATOM 1706 C C . ARG B 1 90 ? -14.234 33.344 2.604 1 54.69 90 ARG B C 1
ATOM 1708 O O . ARG B 1 90 ? -14.719 32.344 3.137 1 54.69 90 ARG B O 1
ATOM 1715 N N . ARG B 1 91 ? -13.703 33.469 1.373 1 52.81 91 ARG B N 1
ATOM 1716 C CA . ARG B 1 91 ? -13.711 32.25 0.57 1 52.81 91 ARG B CA 1
ATOM 1717 C C . ARG B 1 91 ? -12.5 31.375 0.891 1 52.81 91 ARG B C 1
ATOM 1719 O O . ARG B 1 91 ? -12.422 30.234 0.445 1 52.81 91 ARG B O 1
ATOM 1726 N N . GLN B 1 92 ? -11.562 31.922 1.482 1 56.72 92 GLN B N 1
ATOM 1727 C CA . GLN B 1 92 ? -10.406 31.062 1.733 1 56.72 92 GLN B CA 1
ATOM 1728 C C . GLN B 1 92 ? -10.531 30.375 3.086 1 56.72 92 GLN B C 1
ATOM 1730 O O . GLN B 1 92 ? -10.641 31.031 4.121 1 56.72 92 GLN B O 1
ATOM 1735 N N . HIS B 1 93 ? -11.117 29.25 3.088 1 60.66 93 HIS B N 1
ATOM 1736 C CA . HIS B 1 93 ? -11.18 28.484 4.32 1 60.66 93 HIS B CA 1
ATOM 1737 C C . HIS B 1 93 ? -9.789 28.297 4.922 1 60.66 93 HIS B C 1
ATOM 1739 O O . HIS B 1 93 ? -9.008 27.469 4.445 1 60.66 93 HIS B O 1
ATOM 1745 N N . ASN B 1 94 ? -9.406 29.312 5.672 1 81.38 94 ASN B N 1
ATOM 1746 C CA . ASN B 1 94 ? -8.164 29.141 6.426 1 81.38 94 ASN B CA 1
ATOM 1747 C C . ASN B 1 94 ? -8.344 28.141 7.57 1 81.38 94 ASN B C 1
ATOM 1749 O O . ASN B 1 94 ? -9.336 28.203 8.305 1 81.38 94 ASN B O 1
ATOM 1753 N N . LEU B 1 95 ? -7.609 27.047 7.535 1 91.06 95 LEU B N 1
ATOM 1754 C CA . LEU B 1 95 ? -7.648 26 8.547 1 91.06 95 LEU B CA 1
ATOM 1755 C C . LEU B 1 95 ? -6.492 26.156 9.531 1 91.06 95 LEU B C 1
ATOM 1757 O O . LEU B 1 95 ? -5.391 26.547 9.141 1 91.06 95 LEU B O 1
ATOM 1761 N N . LYS B 1 96 ? -6.844 25.969 10.789 1 92.5 96 LYS B N 1
ATOM 1762 C CA . LYS B 1 96 ? -5.789 25.922 11.797 1 92.5 96 LYS B CA 1
ATOM 1763 C C . LYS B 1 96 ? -6.004 24.734 12.75 1 92.5 96 LYS B C 1
ATOM 1765 O O . LYS B 1 96 ? -7.125 2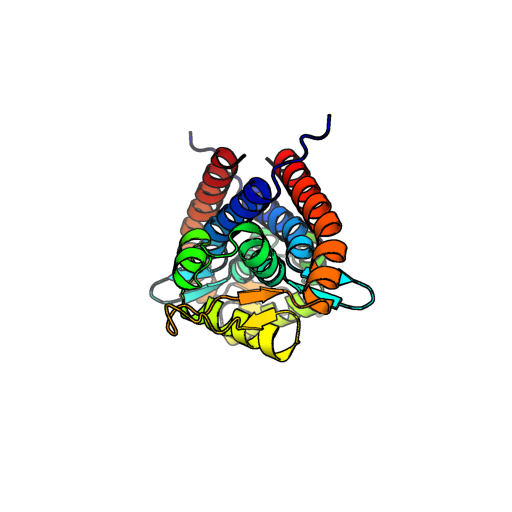4.25 12.898 1 92.5 96 LYS B O 1
ATOM 1770 N N . LEU B 1 97 ? -4.914 24.328 13.367 1 94.88 97 LEU B N 1
ATOM 1771 C CA . LEU B 1 97 ? -5.043 23.281 14.375 1 94.88 97 LEU B CA 1
ATOM 1772 C C . LEU B 1 97 ? -5.633 23.844 15.664 1 94.88 97 LEU B C 1
ATOM 1774 O O . LEU B 1 97 ? -5.277 24.953 16.094 1 94.88 97 LEU B O 1
ATOM 1778 N N . THR B 1 98 ? -6.516 23.062 16.25 1 95.38 98 THR B N 1
ATOM 1779 C CA . THR B 1 98 ? -6.934 23.359 17.609 1 95.38 98 THR B CA 1
ATOM 1780 C C . THR B 1 98 ? -5.844 22.969 18.609 1 95.38 98 THR B C 1
ATOM 1782 O O . THR B 1 98 ? -4.859 22.328 18.234 1 95.38 98 THR B O 1
ATOM 1785 N N . PRO B 1 99 ? -6.02 23.406 19.875 1 95.56 99 PRO B N 1
ATOM 1786 C CA . PRO B 1 99 ? -5.07 22.938 20.891 1 95.56 99 PRO B CA 1
ATOM 1787 C C . PRO B 1 99 ? -4.961 21.406 20.938 1 95.56 99 PRO B C 1
ATOM 1789 O O . PRO B 1 99 ? -3.861 20.875 21.062 1 95.56 99 PRO B O 1
ATOM 1792 N N . ASP B 1 100 ? -6.098 20.719 20.719 1 92.88 100 ASP B N 1
ATOM 1793 C CA . ASP B 1 100 ? -6.086 19.266 20.656 1 92.88 100 ASP B CA 1
ATOM 1794 C C . ASP B 1 100 ? -5.363 18.766 19.406 1 92.88 100 ASP B C 1
ATOM 1796 O O . ASP B 1 100 ? -4.633 17.781 19.453 1 92.88 100 ASP B O 1
ATOM 1800 N N . GLY B 1 101 ? -5.574 19.453 18.344 1 93.69 101 GLY B N 1
ATOM 1801 C CA . GLY B 1 101 ? -4.883 19.125 17.094 1 93.69 101 GLY B CA 1
ATOM 1802 C C . GLY B 1 101 ? -3.375 19.25 17.203 1 93.69 101 GLY B C 1
ATOM 1803 O O . GLY B 1 101 ? -2.637 18.406 16.703 1 93.69 101 GLY B O 1
ATOM 1804 N N . VAL B 1 102 ? -2.965 20.328 17.906 1 93 102 VAL B N 1
ATOM 1805 C CA . VAL B 1 102 ? -1.538 20.562 18.109 1 93 102 VAL B CA 1
ATOM 1806 C C . VAL B 1 102 ? -0.954 19.453 18.969 1 93 102 VAL B C 1
ATOM 1808 O O . VAL B 1 102 ? 0.142 18.953 18.703 1 93 102 VAL B O 1
ATOM 1811 N N . LYS B 1 103 ? -1.685 19.094 19.953 1 91 103 LYS B N 1
ATOM 1812 C CA . LYS B 1 103 ? -1.251 18 20.844 1 91 103 LYS B CA 1
ATOM 1813 C C . LYS B 1 103 ? -1.072 16.703 20.062 1 91 103 LYS B C 1
ATOM 1815 O O . LYS B 1 103 ? -0.038 16.047 20.172 1 91 103 LYS B O 1
ATOM 1820 N N . VAL B 1 104 ? -2.043 16.391 19.266 1 90.06 104 VAL B N 1
ATOM 1821 C CA . VAL B 1 104 ? -1.99 15.164 18.484 1 90.06 104 VAL B CA 1
ATOM 1822 C C . VAL B 1 104 ? -0.833 15.242 17.484 1 90.06 104 VAL B C 1
ATOM 1824 O O . VAL B 1 104 ? -0.038 14.305 17.375 1 90.06 104 VAL B O 1
ATOM 1827 N N . TYR B 1 105 ? -0.739 16.328 16.812 1 92.06 105 TYR B N 1
ATOM 1828 C CA . TYR B 1 105 ? 0.304 16.547 15.82 1 92.06 105 TYR B CA 1
ATOM 1829 C C . TYR B 1 105 ? 1.688 16.375 16.438 1 92.06 105 TYR B C 1
ATOM 1831 O O . TYR B 1 105 ? 2.529 15.656 15.883 1 92.06 105 TYR B O 1
ATOM 1839 N N . THR B 1 106 ? 1.916 16.969 17.562 1 89.38 106 THR B N 1
ATOM 1840 C CA . THR B 1 106 ? 3.223 16.953 18.203 1 89.38 106 THR B CA 1
ATOM 1841 C C . THR B 1 106 ? 3.559 15.555 18.719 1 89.38 106 THR B C 1
ATOM 1843 O O . THR B 1 106 ? 4.703 15.109 18.609 1 89.38 106 THR B O 1
ATOM 1846 N N . GLN B 1 107 ? 2.57 14.836 19.188 1 86.81 107 GLN B N 1
ATOM 1847 C CA . GLN B 1 107 ? 2.771 13.484 19.703 1 86.81 107 GLN B CA 1
ATOM 1848 C C . GLN B 1 107 ? 3.098 12.508 18.594 1 86.81 107 GLN B C 1
ATOM 1850 O O . GLN B 1 107 ? 3.918 11.602 18.766 1 86.81 107 GLN B O 1
ATOM 1855 N N . VAL B 1 108 ? 2.506 12.734 17.484 1 89.75 108 VAL B N 1
ATOM 1856 C CA . VAL B 1 108 ? 2.588 11.773 16.391 1 89.75 108 VAL B CA 1
ATOM 1857 C C . VAL B 1 108 ? 3.801 12.086 15.508 1 89.75 108 VAL B C 1
ATOM 1859 O O . VAL B 1 108 ? 4.395 11.18 14.914 1 89.75 108 VAL B O 1
ATOM 1862 N N . ARG B 1 109 ? 4.172 13.336 15.5 1 89.94 109 ARG B N 1
ATOM 1863 C CA . ARG B 1 109 ? 5.219 13.805 14.602 1 89.94 109 ARG B CA 1
ATOM 1864 C C . ARG B 1 109 ? 6.496 12.992 14.773 1 89.94 109 ARG B C 1
ATOM 1866 O O . ARG B 1 109 ? 7.082 12.531 13.789 1 89.94 109 ARG B O 1
ATOM 1873 N N . GLY B 1 110 ? 6.93 12.852 15.969 1 86.12 110 GLY B N 1
ATOM 1874 C CA . GLY B 1 110 ? 8.141 12.078 16.203 1 86.12 110 GLY B CA 1
ATOM 1875 C C . GLY B 1 110 ? 8.031 10.641 15.727 1 86.12 110 GLY B C 1
ATOM 1876 O O . GLY B 1 110 ? 8.969 10.102 15.141 1 86.12 110 GLY B O 1
ATOM 1877 N N . GLN B 1 111 ? 6.906 10.016 15.898 1 88.38 111 GLN B N 1
ATOM 1878 C CA . GLN B 1 111 ? 6.684 8.648 15.461 1 88.38 111 GLN B CA 1
ATOM 1879 C C . GLN B 1 111 ? 6.727 8.539 13.938 1 88.38 111 GLN B C 1
ATOM 1881 O O . GLN B 1 111 ? 7.27 7.578 13.391 1 88.38 111 GLN B O 1
ATOM 1886 N N . VAL B 1 112 ? 6.164 9.523 13.312 1 91.44 112 VAL B N 1
ATOM 1887 C CA . VAL B 1 112 ? 6.121 9.531 11.852 1 91.44 112 VAL B CA 1
ATOM 1888 C C . VAL B 1 112 ? 7.539 9.617 11.289 1 91.44 112 VAL B C 1
ATOM 1890 O O . VAL B 1 112 ? 7.906 8.859 10.391 1 91.44 112 VAL B O 1
ATOM 1893 N N . VAL B 1 113 ? 8.336 10.5 11.836 1 89.94 113 VAL B N 1
ATOM 1894 C CA . VAL B 1 113 ? 9.711 10.672 11.375 1 89.94 113 VAL B CA 1
ATOM 1895 C C . VAL B 1 113 ? 10.477 9.359 11.531 1 89.94 113 VAL B C 1
ATOM 1897 O O . VAL B 1 113 ? 11.148 8.914 10.602 1 89.94 113 VAL B O 1
ATOM 1900 N N . ASP B 1 114 ? 10.289 8.711 12.648 1 90.69 114 ASP B N 1
ATOM 1901 C CA . ASP B 1 114 ? 10.969 7.445 12.922 1 90.69 114 ASP B CA 1
ATOM 1902 C C . ASP B 1 114 ? 10.523 6.359 11.945 1 90.69 114 ASP B C 1
ATOM 1904 O O . ASP B 1 114 ? 11.344 5.598 11.43 1 90.69 114 ASP B O 1
ATOM 1908 N N . ARG B 1 115 ? 9.281 6.309 11.711 1 92.12 115 ARG B N 1
ATOM 1909 C CA . ARG B 1 115 ? 8.711 5.277 10.844 1 92.12 115 ARG B CA 1
ATOM 1910 C C . ARG B 1 115 ? 9.164 5.461 9.406 1 92.12 115 ARG B C 1
ATOM 1912 O O . ARG B 1 115 ? 9.539 4.492 8.734 1 92.12 115 ARG B O 1
ATOM 1919 N N . LEU B 1 116 ? 9.172 6.676 8.961 1 94.12 116 LEU B N 1
ATOM 1920 C CA . LEU B 1 116 ? 9.562 6.93 7.578 1 94.12 116 LEU B CA 1
ATOM 1921 C C . LEU B 1 116 ? 11.055 6.703 7.387 1 94.12 116 LEU B C 1
ATOM 1923 O O . LEU B 1 116 ? 11.484 6.184 6.355 1 94.12 116 LEU B O 1
ATOM 1927 N N . ASN B 1 117 ? 11.844 7.07 8.391 1 92.94 117 ASN B N 1
ATOM 1928 C CA . ASN B 1 117 ? 13.273 6.781 8.336 1 92.94 117 ASN B CA 1
ATOM 1929 C C . ASN B 1 117 ? 13.539 5.277 8.32 1 92.94 117 ASN B C 1
ATOM 1931 O O . ASN B 1 117 ? 14.367 4.797 7.551 1 92.94 117 ASN B O 1
ATOM 1935 N N . GLY B 1 118 ? 12.828 4.609 9.18 1 94.56 118 GLY B N 1
ATOM 1936 C CA . GLY B 1 118 ? 12.938 3.16 9.195 1 94.56 118 GLY B CA 1
ATOM 1937 C C . GLY B 1 118 ? 12.547 2.52 7.879 1 94.56 118 GLY B C 1
ATOM 1938 O O . GLY B 1 118 ? 13.211 1.593 7.41 1 94.56 118 GLY B O 1
ATOM 1939 N N . LEU B 1 119 ? 11.5 3.018 7.266 1 95.12 119 LEU B N 1
ATOM 1940 C CA . LEU B 1 119 ? 11.039 2.504 5.977 1 95.12 119 LEU B CA 1
ATOM 1941 C C . LEU B 1 119 ? 12.102 2.713 4.902 1 95.12 119 LEU B C 1
ATOM 1943 O O . LEU B 1 119 ? 12.383 1.806 4.117 1 95.12 119 LEU B O 1
ATOM 1947 N N . HIS B 1 120 ? 12.672 3.893 4.859 1 94.94 120 HIS B N 1
ATOM 1948 C CA . HIS B 1 120 ? 13.727 4.191 3.896 1 94.94 120 HIS B CA 1
ATOM 1949 C C . HIS B 1 120 ? 14.883 3.199 4.016 1 94.94 120 HIS B C 1
ATOM 1951 O O . HIS B 1 120 ? 15.344 2.654 3.01 1 94.94 120 HIS B O 1
ATOM 1957 N N . ASP B 1 121 ? 15.266 2.938 5.246 1 95.75 121 ASP B N 1
ATOM 1958 C CA . ASP B 1 121 ? 16.359 2.016 5.496 1 95.75 121 ASP B CA 1
ATOM 1959 C C . ASP B 1 121 ? 16 0.597 5.062 1 95.75 121 ASP B C 1
ATOM 1961 O O . ASP B 1 121 ? 16.828 -0.107 4.477 1 95.75 121 ASP B O 1
ATOM 1965 N N . ASP B 1 122 ? 14.805 0.214 5.371 1 96.44 122 ASP B N 1
ATOM 1966 C CA . ASP B 1 122 ? 14.352 -1.135 5.039 1 96.44 122 ASP B CA 1
ATOM 1967 C C . ASP B 1 122 ? 14.281 -1.336 3.527 1 96.44 122 ASP B C 1
ATOM 1969 O O . ASP B 1 122 ? 14.648 -2.398 3.021 1 96.44 122 ASP B O 1
ATOM 1973 N N . ILE B 1 123 ? 13.82 -0.335 2.814 1 96.31 123 ILE B N 1
ATOM 1974 C CA . ILE B 1 123 ? 13.742 -0.437 1.361 1 96.31 123 ILE B CA 1
ATOM 1975 C C . ILE B 1 123 ? 15.148 -0.469 0.765 1 96.31 123 ILE B C 1
ATOM 1977 O O . ILE B 1 123 ? 15.406 -1.217 -0.179 1 96.31 123 ILE B O 1
ATOM 1981 N N . ALA B 1 124 ? 16.016 0.323 1.338 1 95.44 124 ALA B N 1
ATOM 1982 C CA . ALA B 1 124 ? 17.406 0.316 0.87 1 95.44 124 ALA B CA 1
ATOM 1983 C C . ALA B 1 124 ? 18.016 -1.075 0.992 1 95.44 124 ALA B C 1
ATOM 1985 O O . ALA B 1 124 ? 18.734 -1.521 0.101 1 95.44 124 ALA B O 1
ATOM 1986 N N . LYS B 1 125 ? 17.641 -1.796 1.998 1 95.5 125 LYS B N 1
ATOM 1987 C CA . LYS B 1 125 ? 18.156 -3.145 2.219 1 95.5 125 LYS B CA 1
ATOM 1988 C C . LYS B 1 125 ? 17.531 -4.137 1.238 1 95.5 125 LYS B C 1
ATOM 1990 O O . LYS B 1 125 ? 18.172 -5.125 0.865 1 95.5 125 LYS B O 1
ATOM 1995 N N . LEU B 1 126 ? 16.297 -3.834 0.885 1 93.62 126 LEU B N 1
ATOM 1996 C CA . LEU B 1 126 ? 15.562 -4.711 -0.017 1 93.62 126 LEU B CA 1
ATOM 1997 C C . LEU B 1 126 ? 16.047 -4.555 -1.452 1 93.62 126 LEU B C 1
ATOM 1999 O O . LEU B 1 126 ? 15.914 -5.469 -2.266 1 93.62 126 LEU B O 1
ATOM 2003 N N . MET B 1 127 ? 16.578 -3.385 -1.789 1 89.62 127 MET B N 1
ATOM 2004 C CA . MET B 1 127 ? 17 -3.084 -3.15 1 89.62 127 MET B CA 1
ATOM 2005 C C . MET B 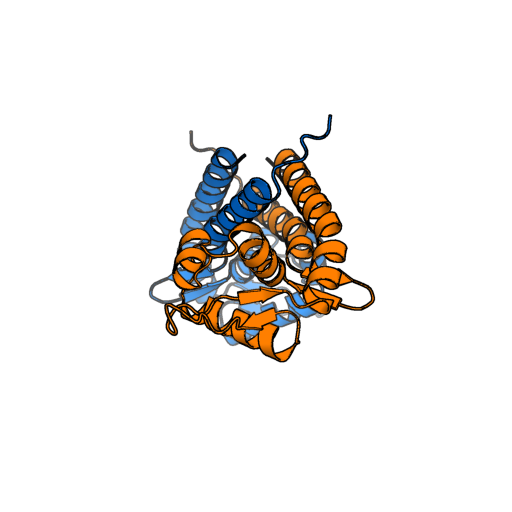1 127 ? 18.375 -3.684 -3.434 1 89.62 127 MET B C 1
ATOM 2007 O O . MET B 1 127 ? 18.641 -4.133 -4.551 1 89.62 127 MET B O 1
#

Secondary structure (DSSP, 8-state):
------HHHHHHHHHHHHHHHGGGSEEE-SS-EEEHHHHHHHHHHHHHGGG--HHHHHHHHT--HHHHHHHHHHHHHTTSEEEE--SS-TTS-EEEE-HHHHHHHHHHHHHHHHHHHHHHHHHHHH-/------HHHHHHHHHHHHHHHGGGSEEE-SS-EEEHHHHHHHHHHHHHGGG--HHHHHHHHT--HHHHHHHHHHHHHTTSEEEE--SS-TTS-EEEE-HHHHHHHHHHHHHHHHHHHHHHHHHHHH-

Foldseek 3Di:
DPPPPDPVNVVVLVVLLCVLCVVLQWDDDPVDIDGPVLLVVQVQLVPCQQNDDLCVVCVVVVHDSVVSVVSVVVCVVVQQKDFDCPPPDNPGRRIHGDPVNVVVNVVCVVVNVVSVVVSVVSVVVSD/DPPPPDPVNVVVLVVLLCVLCVVLQWDDDPVDIDGPVLLVVQVQLVPCQQNDDLVVVCVVVVHDSVVSVVSVVVCVVVQQKDFDCPPPDNPGRRIHGDPVNVVVNVVCVVVNVVSVVVSVVSVVVSD

Sequence (254 aa):
MTQTNDLNQSLEWFSQLQKIMRPVTTIKTEDITISLEQFNLLHAITDQKDDFTPTKFAGQIGVSKSMISGQISRLLRAGLIESIASTIDRRQHNLKLTPDGVKVYTQVRGQVVDRLNGLHDDIAKLMMTQTNDLNQSLEWFSQLQKIMRPVTTIKTEDITISLEQFNLLHAITDQKDDFTPTKFAGQIGVSKSMISGQISRLLRAGLIESIASTIDRRQHNLKLTPDGVKVYTQVRGQVVDRLNGLHDDIAKLM

Nearest PDB structures (foldseek):
  1lnw-assembly7_A  TM=7.228E-01  e=4.574E-04  Pseudomonas aeruginosa
  5cyv-assembly1_B  TM=6.777E-01  e=2.049E-04  Rhodococcus jostii RHA1
  5x80-assembly1_B  TM=6.560E-01  e=2.623E-04  Mycobacterium tuberculosis H37Rv
  4zzl-assembly1_B  TM=6.445E-01  e=9.601E-04  Pseudomonas aeruginosa
  2eth-assembly1_A  TM=5.610E-01  e=8.485E-04  Thermotoga maritima

InterPro domains:
  IPR000835 MarR-type HTH domain [PF01047] (34-92)
  IPR000835 MarR-type HTH domain [PS50995] (4-127)
  IPR000835 MarR-type HTH domain [SM00347] (27-126)
  IPR023187 Transcriptional regulator MarR-type, conserved site [PS01117] (66-101)
  IPR036388 Winged helix-like DNA-binding domain superfamily [G3DSA:1.10.10.10] (1-126)
  IPR036390 Winged helix DNA-binding domain superfamily [SSF46785] (9-122)
  IPR039422 Transcription regulators MarR/SlyA-like [PTHR33164] (30-111)

Radius of gyration: 22.61 Å; Cα contacts (8 Å, |Δi|>4): 247; chains: 2; bounding box: 40×80×44 Å

Organism: Levilactobacillus brevis (strain ATCC 367 / BCRC 12310 / CIP 105137 / JCM 1170 / LMG 11437 / NCIMB 947 / NCTC 947) (NCBI:txid387344)